Protein AF-A0A8T5FEG5-F1 (afdb_monomer)

Sequence (350 aa):
MSDLKSSDIDWRLNSFFKIVGAIFDESSNSFTFEKPPNMKNLHQILVDTKTFFDEKGCSVTFDQESEDILTRTVKDSLNFEKAKEIGLRIKESTEIDLELPNFFKRKLYDYQKQSVKHLFEVGNAANFSVPGSGKTTLSYAAYSILKNKGVVDKILVVSPRAAFVPWEEEFLECFGHEPEKVRLDGSRVDSHIDSDTQNKELILCTYQLPLNHQYAVSRFLEKNKVLMILDESHNIKNMEGKIANSLLELSASATRRFILSGTPMPNNWEDIWTQFNFLWPIIEILDKKFVFRDFTRIRQDLGHYTDTINPLFTRITKKALGLKPPRFEERFVPMSRIQQRIYDAIELKI

Nearest PDB structures (foldseek):
  6tda-assembly1_S  TM=6.763E-01  e=1.513E-09  Saccharomyces cerevisiae S288C
  6iy3-assembly1_O  TM=6.320E-01  e=4.266E-09  Saccharomyces cerevisiae S288C
  5x0y-assembly1_O  TM=6.694E-01  e=1.762E-08  Saccharomyces cerevisiae S288C
  8sp4-assembly1_A  TM=6.957E-01  e=4.404E-07  Escherichia coli
  2zj5-assembly1_A  TM=7.305E-01  e=2.070E-03  Pyrococcus furiosus

Solvent-accessible surface area (backbone atoms only — not comparable to full-atom values): 19730 Å² total; per-residue (Å²): 133,82,80,72,47,78,89,72,53,49,71,67,53,54,49,52,36,54,71,70,56,38,46,77,39,72,92,75,64,42,77,48,57,73,84,62,99,42,66,59,59,48,45,53,51,53,51,53,52,47,52,54,36,50,76,69,75,42,89,80,82,70,56,73,69,57,45,49,48,55,52,46,47,59,51,47,54,54,50,48,55,52,21,38,56,49,20,43,53,54,71,71,49,92,72,73,88,77,88,75,50,88,64,56,62,54,83,78,56,79,85,46,45,51,51,24,52,42,39,49,73,32,39,42,24,34,39,45,29,34,83,90,70,46,66,68,59,38,51,50,54,20,45,46,47,36,37,76,68,68,61,25,73,29,36,39,40,34,24,60,77,83,49,53,60,58,54,51,54,50,39,24,60,35,46,75,46,78,63,46,59,37,73,69,49,80,93,45,37,80,84,38,47,68,73,66,42,67,85,34,38,40,37,38,38,42,63,64,45,51,52,77,38,43,69,44,52,34,54,53,26,65,76,42,41,23,34,36,32,32,42,56,42,58,82,31,25,49,80,84,34,66,48,28,53,36,49,30,49,44,36,60,41,36,66,29,26,39,37,32,21,60,50,63,59,84,82,48,76,60,25,44,54,43,54,57,37,34,46,41,45,77,52,72,85,64,56,57,72,67,59,41,43,53,50,28,66,73,68,73,47,62,72,78,52,44,74,64,49,56,25,38,47,43,65,55,50,72,76,77,68,70,64,76,83,84,85,86,79,90,76,92,76,81,74,51,76,67,55,46,54,52,47,55,59,53,62,74,73,110

pLDDT: mean 88.21, std 11.49, range [46.5, 98.81]

Secondary structure (DSSP, 8-state):
-PPPPGGGS-HHHHHHHHHTTEEEETTTTEEEE---S-HHHHHHHHHHHHHHHHHTTPPP---HHHHHHHHHHHHHHHHHHHHHHHHHHHHH-SS---PPPTT--SPPPHHHHHHHHHHHHHSEEEE-PPTTS-HHHHHHHHHHHHHHTTS-SEEEEE--GGGHHHHHHHHHHHHSS---EEE--TTTHHHHHHHHHTT-SEEEE-THHHHHSHHHHHHHHHHS-EEEEEETGGGG--TT-HHHHHHHHHHTT-SEEEEE-S-S-SS-TTHHHHHHHHHSSSS-TT--HHHHHHHHHHHSS-TTHHHHHGGGEE---GGGGTPPPP-------PPPHHHHHHHHHHHTT-

Mean predicted aligned error: 8.57 Å

Foldseek 3Di:
DDQQAPVNQPPVNVVLCVVQQWDQDRVVSDIDHDDPLFLLVLLVSLVVVCVVCVVVVHDDDDDPVSVVSVVVLVVLVVLLVQLLVQLVCLVPDPDQDDDFDPQFDADDDPLLRSQLSSCQRSQLFEEQAAPPNPVLLSVVRSVRVCVVVVLFQAEEEAEPPVCPVVNQVVVCNGRVDGFQEDEDDLVCQQPCVCPRCVRGRYYYYYLVNLLSRVVSLLVVLQVGAYEYEYAQLLVLQDPPDSSLVSLLRSLVSHSGYYYYHNCQDPDFPSSVLSSVCSSVVNDRLQHDSVVNVVVCVVVVDSVPSCSSRSSRYDYDYPVNVVDDDDDDDDDDDDDDPVRVVVVVVVVVVD

Radius of gyration: 24.44 Å; Cα contacts (8 Å, |Δi|>4): 494; chains: 1; bounding box: 58×56×79 Å

Structure (mmCIF, N/CA/C/O backbone):
data_AF-A0A8T5FEG5-F1
#
_entry.id   AF-A0A8T5FEG5-F1
#
loop_
_atom_site.group_PDB
_atom_site.id
_atom_site.type_symbol
_atom_site.label_atom_id
_atom_site.label_alt_id
_atom_site.label_comp_id
_atom_site.label_asym_id
_atom_site.label_entity_id
_atom_site.label_seq_id
_atom_site.pdbx_PDB_ins_code
_atom_site.Cartn_x
_atom_site.Cartn_y
_atom_site.Cartn_z
_atom_site.occupancy
_atom_site.B_iso_or_equiv
_atom_site.auth_seq_id
_atom_site.auth_comp_id
_atom_site.auth_asym_id
_atom_site.auth_atom_id
_atom_site.pdbx_PDB_model_num
ATOM 1 N N . MET A 1 1 ? -16.201 8.725 45.233 1.00 50.44 1 MET A N 1
ATOM 2 C CA . MET A 1 1 ? -15.380 9.525 44.305 1.00 50.44 1 MET A CA 1
ATOM 3 C C . MET A 1 1 ? -16.116 10.835 44.123 1.00 50.44 1 MET A C 1
ATOM 5 O O . MET A 1 1 ? -17.317 10.779 43.905 1.00 50.44 1 MET A O 1
ATOM 9 N N . SER A 1 2 ? -15.475 11.972 44.378 1.00 55.41 2 SER A N 1
ATOM 10 C CA . SER A 1 2 ? -16.070 13.282 44.097 1.00 55.41 2 SER A CA 1
ATOM 11 C C . SER A 1 2 ? -15.989 13.547 42.597 1.00 55.41 2 SER A C 1
ATOM 13 O O . SER A 1 2 ? -14.934 13.299 42.015 1.00 55.41 2 SER A O 1
ATOM 15 N N . ASP A 1 3 ? -17.076 14.028 41.996 1.00 58.38 3 ASP A N 1
ATOM 16 C CA . ASP A 1 3 ? -17.087 14.440 40.591 1.00 58.38 3 ASP A CA 1
ATOM 17 C C . ASP A 1 3 ? -16.060 15.554 40.347 1.00 58.38 3 ASP A C 1
ATOM 19 O O . ASP A 1 3 ? -15.836 16.404 41.215 1.00 58.38 3 ASP A O 1
ATOM 23 N N . LEU A 1 4 ? -15.416 15.515 39.178 1.00 59.62 4 LEU A N 1
ATOM 24 C CA . LEU A 1 4 ? -14.377 16.462 38.779 1.00 59.62 4 LEU A CA 1
ATOM 25 C C . LEU A 1 4 ? -15.038 17.824 38.526 1.00 59.62 4 LEU A C 1
ATOM 27 O O . LEU A 1 4 ? -15.884 17.945 37.641 1.00 59.62 4 LEU A O 1
ATOM 31 N N . LYS A 1 5 ? -14.684 18.858 39.293 1.00 58.94 5 LYS A N 1
ATOM 32 C CA . LYS A 1 5 ? -15.172 20.221 39.030 1.00 58.94 5 LYS A CA 1
ATOM 33 C C . LYS A 1 5 ? -14.236 20.938 38.073 1.00 58.94 5 LYS A C 1
ATOM 35 O O . LYS A 1 5 ? -13.042 20.643 38.030 1.00 58.94 5 LYS A O 1
ATOM 40 N N . SER A 1 6 ? -14.732 21.957 37.371 1.00 58.56 6 SER A N 1
ATOM 41 C CA . SER A 1 6 ? -13.875 22.791 36.513 1.00 58.56 6 SER A CA 1
ATOM 42 C C . SER A 1 6 ? -12.701 23.430 37.273 1.00 58.56 6 SER A C 1
ATOM 44 O O . SER A 1 6 ? -11.637 23.647 36.697 1.00 58.56 6 SER A O 1
ATOM 46 N N . SER A 1 7 ? -12.856 23.663 38.583 1.00 58.81 7 SER A N 1
ATOM 47 C CA . SER A 1 7 ? -11.802 24.136 39.490 1.00 58.81 7 SER A CA 1
ATOM 48 C C . SER A 1 7 ? -10.706 23.107 39.786 1.00 58.81 7 SER A C 1
ATOM 50 O O . SER A 1 7 ? -9.611 23.495 40.186 1.00 58.81 7 SER A O 1
ATOM 52 N N . ASP A 1 8 ? -10.999 21.817 39.609 1.00 60.56 8 ASP A N 1
ATOM 53 C CA . ASP A 1 8 ? -10.074 20.704 39.854 1.00 60.56 8 ASP A CA 1
ATOM 54 C C . ASP A 1 8 ? -9.244 20.368 38.596 1.00 60.56 8 ASP A C 1
ATOM 56 O O . ASP A 1 8 ? -8.253 19.635 38.662 1.00 60.56 8 ASP A O 1
ATOM 60 N N . ILE A 1 9 ? -9.621 20.939 37.444 1.00 61.72 9 ILE A N 1
ATOM 61 C CA . ILE A 1 9 ? -8.916 20.819 36.167 1.00 61.72 9 ILE A CA 1
ATOM 62 C C . ILE A 1 9 ? -7.699 21.754 36.178 1.00 61.72 9 ILE A C 1
ATOM 64 O O . ILE A 1 9 ? -7.810 22.966 35.983 1.00 61.72 9 ILE A O 1
ATOM 68 N N . ASP A 1 10 ? -6.511 21.171 36.376 1.00 65.12 10 ASP A N 1
ATOM 69 C CA . ASP A 1 10 ? -5.214 21.856 36.268 1.00 65.12 10 ASP A CA 1
ATOM 70 C C . ASP A 1 10 ? -5.135 22.664 34.952 1.00 65.12 10 ASP A C 1
ATOM 72 O O . ASP A 1 10 ? -5.587 22.217 33.892 1.00 65.12 10 ASP A O 1
ATOM 76 N N . TRP A 1 11 ? -4.519 23.849 34.991 1.00 62.72 11 TRP A N 1
ATOM 77 C CA . TRP A 1 11 ? -4.289 24.692 33.814 1.00 62.72 11 TRP A CA 1
ATOM 78 C C . TRP A 1 11 ? -3.593 23.933 32.675 1.00 62.72 11 TRP A C 1
ATOM 80 O O . TRP A 1 11 ? -3.841 24.229 31.507 1.00 62.72 11 TRP A O 1
ATOM 90 N N . ARG A 1 12 ? -2.758 22.931 32.991 1.00 57.50 12 ARG A N 1
ATOM 91 C CA . ARG A 1 12 ? -2.131 22.048 31.992 1.00 57.50 12 ARG A CA 1
ATOM 92 C C . ARG A 1 12 ? -3.151 21.198 31.248 1.00 57.50 12 ARG A C 1
ATOM 94 O O . ARG A 1 12 ? -3.023 21.031 30.039 1.00 57.50 12 ARG A O 1
ATOM 101 N N . LEU A 1 13 ? -4.159 20.702 31.959 1.00 61.91 13 LEU A N 1
ATOM 102 C CA . LEU A 1 13 ? -5.217 19.871 31.404 1.00 61.91 13 LEU A CA 1
ATOM 103 C C . LEU A 1 13 ? -6.168 20.703 30.544 1.00 61.91 13 LEU A C 1
ATOM 105 O O . LEU A 1 13 ? -6.470 20.334 29.415 1.00 61.91 13 LEU A O 1
ATOM 109 N N . ASN A 1 14 ? -6.534 21.889 31.037 1.00 64.75 14 ASN A N 1
ATOM 110 C CA . ASN A 1 14 ? -7.259 22.880 30.248 1.00 64.75 14 ASN A CA 1
ATOM 111 C C . ASN A 1 14 ? -6.475 23.279 28.990 1.00 64.75 14 ASN A C 1
ATOM 113 O O . ASN A 1 14 ? -7.060 23.404 27.922 1.00 64.75 14 ASN A O 1
ATOM 117 N N . SER A 1 15 ? -5.152 23.440 29.084 1.00 65.06 15 SER A N 1
ATOM 118 C CA . SER A 1 15 ? -4.304 23.736 27.926 1.00 65.06 15 SER A CA 1
ATOM 119 C C . SER A 1 15 ? -4.262 22.569 26.933 1.00 65.06 15 SER A C 1
ATOM 121 O O . SER A 1 15 ? -4.460 22.789 25.744 1.00 65.06 15 SER A O 1
ATOM 123 N N . PHE A 1 16 ? -4.081 21.329 27.404 1.00 64.62 16 PHE A N 1
ATOM 124 C CA . PHE A 1 16 ? -4.097 20.126 26.566 1.00 64.62 16 PHE A CA 1
ATOM 125 C C . PHE A 1 16 ? -5.435 19.958 25.837 1.00 64.62 16 PHE A C 1
ATOM 127 O O . PHE A 1 16 ? -5.453 19.908 24.609 1.00 64.62 16 PHE A O 1
ATOM 134 N N . PHE A 1 17 ? -6.555 19.962 26.568 1.00 69.94 17 PHE A N 1
ATOM 135 C CA . PHE A 1 17 ? -7.887 19.808 25.980 1.00 69.94 17 PHE A CA 1
ATOM 136 C C . PHE A 1 17 ? -8.250 20.956 25.042 1.00 69.94 17 PHE A C 1
ATOM 138 O O . PHE A 1 17 ? -8.804 20.722 23.972 1.00 69.94 17 PHE A O 1
ATOM 145 N N . LYS A 1 18 ? -7.827 22.181 25.359 1.00 67.06 18 LYS A N 1
ATOM 146 C CA . LYS A 1 18 ? -7.975 23.327 24.459 1.00 67.06 18 LYS A CA 1
ATOM 147 C C . LYS A 1 18 ? -7.125 23.201 23.191 1.00 67.06 18 LYS A C 1
ATOM 149 O O . LYS A 1 18 ? -7.585 23.608 22.130 1.00 67.06 18 LYS A O 1
ATOM 154 N N . ILE A 1 19 ? -5.917 22.635 23.274 1.00 65.00 19 ILE A N 1
ATOM 155 C CA . ILE A 1 19 ? -5.059 22.362 22.106 1.00 65.00 19 ILE A CA 1
ATOM 156 C C . ILE A 1 19 ? -5.705 21.320 21.189 1.00 65.00 19 ILE A C 1
ATOM 158 O O . ILE A 1 19 ? -5.642 21.469 19.970 1.00 65.00 19 ILE A O 1
ATOM 162 N N . VAL A 1 20 ? -6.338 20.290 21.757 1.00 62.31 20 VAL A N 1
ATOM 163 C CA . VAL A 1 20 ? -7.002 19.234 20.975 1.00 62.31 20 VAL A CA 1
ATOM 164 C C . VAL A 1 20 ? -8.451 19.566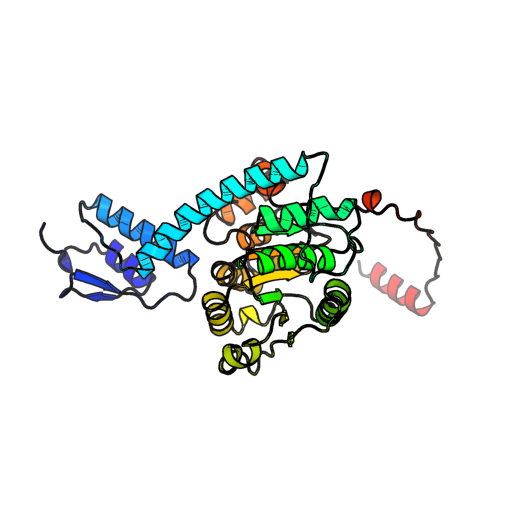 20.599 1.00 62.31 20 VAL A C 1
ATOM 166 O O . VAL A 1 20 ? -9.104 18.757 19.948 1.00 62.31 20 VAL A O 1
ATOM 169 N N . GLY A 1 21 ? -8.952 20.752 20.965 1.00 67.25 21 GLY A N 1
ATOM 170 C CA . GLY A 1 21 ? -10.301 21.211 20.621 1.00 67.25 21 GLY A CA 1
ATOM 171 C C . GLY A 1 21 ? -11.430 20.531 21.403 1.00 67.25 21 GLY A C 1
ATOM 172 O O . GLY A 1 21 ? -12.568 20.527 20.941 1.00 67.25 21 GLY A O 1
ATOM 173 N N . ALA A 1 22 ? -11.136 19.951 22.567 1.00 74.62 22 ALA A N 1
ATOM 174 C CA . ALA A 1 22 ? -12.134 19.334 23.430 1.00 74.62 22 ALA A CA 1
ATOM 175 C C . ALA A 1 22 ? -12.883 20.374 24.282 1.00 74.62 22 ALA A C 1
ATOM 177 O O . ALA A 1 22 ? -12.301 21.327 24.806 1.00 74.62 22 ALA A O 1
ATOM 178 N N . ILE A 1 23 ? -14.184 20.156 24.439 1.00 74.88 23 ILE A N 1
ATOM 179 C CA . ILE A 1 23 ? -15.133 20.927 25.234 1.00 74.88 23 ILE A CA 1
ATOM 180 C C . ILE A 1 23 ? -15.463 20.107 26.481 1.00 74.88 23 ILE A C 1
ATOM 182 O O . ILE A 1 23 ? -15.926 18.970 26.377 1.00 74.88 23 ILE A O 1
ATOM 186 N N . PHE A 1 24 ? -15.222 20.684 27.657 1.00 76.50 24 PHE A N 1
ATOM 187 C CA . PHE A 1 24 ? -15.635 20.095 28.928 1.00 76.50 24 PHE A CA 1
ATOM 188 C C . PHE A 1 24 ? -17.074 20.495 29.255 1.00 76.50 24 PHE A C 1
ATOM 190 O O . PHE A 1 24 ? -17.390 21.685 29.292 1.00 76.50 24 PHE A O 1
ATOM 197 N N . ASP A 1 25 ? -17.921 19.506 29.517 1.00 77.00 25 ASP A N 1
ATOM 198 C CA . ASP A 1 25 ? -19.258 19.681 30.068 1.00 77.00 25 ASP A CA 1
ATOM 199 C C . ASP A 1 25 ? -19.235 19.303 31.554 1.00 77.00 25 ASP A C 1
ATOM 201 O O . ASP A 1 25 ? -19.095 18.135 31.923 1.00 77.00 25 ASP A O 1
ATOM 205 N N . GLU A 1 26 ? -19.356 20.316 32.412 1.00 73.88 26 GLU A N 1
ATOM 206 C CA . GLU A 1 26 ? -19.348 20.168 33.870 1.00 73.88 26 GLU A CA 1
ATOM 207 C C . GLU A 1 26 ? -20.616 19.471 34.392 1.00 73.88 26 GLU A C 1
ATOM 209 O O . GLU A 1 26 ? -20.583 18.858 35.456 1.00 73.88 26 GLU A O 1
ATOM 214 N N . SER A 1 27 ? -21.728 19.518 33.645 1.00 76.06 27 SER A N 1
ATOM 215 C CA . SER A 1 27 ? -22.998 18.909 34.060 1.00 76.06 27 SER A CA 1
ATOM 216 C C . SER A 1 27 ? -22.991 17.384 33.938 1.00 76.06 27 SER A C 1
ATOM 218 O O . SER A 1 27 ? -23.599 16.692 34.756 1.00 76.06 27 SER A O 1
ATOM 220 N N . SER A 1 28 ? -22.269 16.863 32.948 1.00 75.44 28 SER A N 1
ATOM 221 C CA . SER A 1 28 ? -22.073 15.432 32.702 1.00 75.44 28 SER A CA 1
ATOM 222 C C . SER A 1 28 ? -20.676 14.940 33.086 1.00 75.44 28 SER A C 1
ATOM 224 O O . SER A 1 28 ? -20.394 13.753 32.927 1.00 75.44 28 SER A O 1
ATOM 226 N N . ASN A 1 29 ? -19.805 15.832 33.576 1.00 74.12 29 ASN A N 1
ATOM 227 C CA . ASN A 1 29 ? -18.393 15.571 33.856 1.00 74.12 29 ASN A CA 1
ATOM 228 C C . ASN A 1 29 ? -17.690 14.857 32.681 1.00 74.12 29 ASN A C 1
ATOM 230 O O . ASN A 1 29 ? -16.999 13.851 32.851 1.00 74.12 29 ASN A O 1
ATOM 234 N N . SER A 1 30 ? -17.917 15.354 31.461 1.00 75.44 30 SER A N 1
ATOM 235 C CA . SER A 1 30 ? -17.461 14.707 30.226 1.00 75.44 30 SER A CA 1
ATOM 236 C C . SER A 1 30 ? -16.711 15.672 29.318 1.00 75.44 30 SER A C 1
ATOM 238 O O . SER A 1 30 ? -17.111 16.823 29.166 1.00 75.44 30 SER A O 1
ATOM 240 N N . PHE A 1 31 ? -15.673 15.183 28.644 1.00 76.56 31 PHE A N 1
ATOM 241 C CA . PHE A 1 31 ? -15.023 15.900 27.549 1.00 76.56 31 PHE A CA 1
ATOM 242 C C . PHE A 1 31 ? -15.557 15.389 26.214 1.00 76.56 31 PHE A C 1
ATOM 244 O O . PHE A 1 31 ? -15.583 14.184 25.979 1.00 76.56 31 PHE A O 1
ATOM 251 N N . THR A 1 32 ? -15.947 16.302 25.331 1.00 73.62 32 THR A N 1
ATOM 252 C CA . THR A 1 32 ? -16.354 15.995 23.954 1.00 73.62 32 THR A CA 1
ATOM 253 C C . THR A 1 32 ? -15.456 16.750 22.989 1.00 73.62 32 THR A C 1
ATOM 255 O O . THR A 1 32 ? -15.097 17.893 23.238 1.00 73.62 32 THR A O 1
ATOM 258 N N . PHE A 1 33 ? -15.057 16.137 21.887 1.00 73.88 33 PHE A N 1
ATOM 259 C CA . PHE A 1 33 ? -14.278 16.797 20.840 1.00 73.88 33 PHE A CA 1
ATOM 260 C C . PHE A 1 33 ? -14.914 16.475 19.493 1.00 73.88 33 PHE A C 1
ATOM 262 O O . PHE A 1 33 ? -15.402 15.364 19.280 1.00 73.88 33 PHE A O 1
ATOM 269 N N . GLU A 1 34 ? -14.913 17.434 18.566 1.00 63.41 34 GLU A N 1
ATOM 270 C CA . GLU A 1 34 ? -15.210 17.105 17.172 1.00 63.41 34 GLU A CA 1
ATOM 271 C C . GLU A 1 34 ? -14.134 16.146 16.664 1.00 63.41 34 GLU A C 1
ATOM 273 O O . GLU A 1 34 ? -12.944 16.375 16.897 1.00 63.41 34 GLU A O 1
ATOM 278 N N . LYS A 1 35 ? -14.547 15.066 15.982 1.00 57.41 35 LYS A N 1
ATOM 279 C CA . LYS A 1 35 ? -13.634 14.060 15.424 1.00 57.41 35 LYS A CA 1
ATOM 280 C C . LYS A 1 35 ? -12.518 14.781 14.657 1.00 57.41 35 LYS A C 1
ATOM 282 O O . LYS A 1 35 ? -12.803 15.384 13.616 1.00 57.41 35 LYS A O 1
ATOM 287 N N . PRO A 1 36 ? -11.258 14.749 15.135 1.00 55.16 36 PRO A N 1
ATOM 288 C CA . PRO A 1 36 ? -10.181 15.399 14.416 1.00 55.16 36 PRO A CA 1
ATOM 289 C C . PRO A 1 36 ? -10.050 14.726 13.044 1.00 55.16 36 PRO A C 1
ATOM 291 O O . PRO A 1 36 ? -10.260 13.516 12.929 1.00 55.16 36 PRO A O 1
ATOM 294 N N . PRO A 1 37 ? -9.656 15.459 11.989 1.00 46.50 37 PRO A N 1
ATOM 295 C CA . PRO A 1 37 ? -9.504 14.886 10.649 1.00 46.50 37 PRO A CA 1
ATOM 296 C C . PRO A 1 37 ? -8.466 13.745 10.583 1.00 46.50 37 PRO A C 1
ATOM 298 O O . PRO A 1 37 ? -8.403 13.031 9.584 1.00 46.50 37 PRO A O 1
ATOM 301 N N . ASN A 1 38 ? -7.675 13.553 11.647 1.00 56.53 38 ASN A N 1
ATOM 302 C CA . ASN A 1 38 ? -6.595 12.583 11.754 1.00 56.53 38 ASN A CA 1
ATOM 303 C C . ASN A 1 38 ? -6.817 11.597 12.925 1.00 56.53 38 ASN A C 1
ATOM 305 O O . ASN A 1 38 ? -6.725 11.961 14.100 1.00 56.53 38 ASN A O 1
ATOM 309 N N . MET A 1 39 ? -7.022 10.319 12.585 1.00 54.53 39 MET A N 1
ATOM 310 C CA . MET A 1 39 ? -7.236 9.203 13.523 1.00 54.53 39 MET A CA 1
ATOM 311 C C . MET A 1 39 ? -6.000 8.827 14.363 1.00 54.53 39 MET A C 1
ATOM 313 O O . MET A 1 39 ? -6.150 8.310 15.468 1.00 54.53 39 MET A O 1
ATOM 317 N N . LYS A 1 40 ? -4.774 9.078 13.877 1.00 53.06 40 LYS A N 1
ATOM 318 C CA . LYS A 1 40 ? -3.534 8.769 14.617 1.00 53.06 40 LYS A CA 1
ATOM 319 C C . LYS A 1 40 ? -3.373 9.685 15.832 1.00 53.06 40 LYS A C 1
ATOM 321 O O . LYS A 1 40 ? -2.977 9.229 16.901 1.00 53.06 40 LYS A O 1
ATOM 326 N N . ASN A 1 41 ? -3.739 10.956 15.678 1.00 62.53 41 ASN A N 1
ATOM 327 C CA . ASN A 1 41 ? -3.761 11.898 16.794 1.00 62.53 41 ASN A CA 1
ATOM 328 C C . ASN A 1 41 ? -4.815 11.493 17.825 1.00 62.53 41 ASN A C 1
ATOM 330 O O . ASN A 1 41 ? -4.551 11.573 19.018 1.00 62.53 41 ASN A O 1
ATOM 334 N N . LEU A 1 42 ? -5.968 10.992 17.374 1.00 69.00 42 LEU A N 1
ATOM 335 C CA . LEU A 1 42 ? -7.063 10.622 18.261 1.00 69.00 42 LEU A CA 1
ATOM 336 C C . LEU A 1 42 ? -6.683 9.496 19.232 1.00 69.00 42 LEU A C 1
ATOM 338 O O . LEU A 1 42 ? -6.877 9.651 20.430 1.00 69.00 42 LEU A O 1
ATOM 342 N N . HIS A 1 43 ? -6.060 8.410 18.763 1.00 73.12 43 HIS A N 1
ATOM 343 C CA . HIS A 1 43 ? -5.607 7.342 19.663 1.00 73.12 43 HIS A CA 1
ATOM 344 C C . HIS A 1 43 ? -4.623 7.843 20.731 1.00 73.12 43 HIS A C 1
ATOM 346 O O . HIS A 1 43 ? -4.789 7.537 21.910 1.00 73.12 43 HIS A O 1
ATOM 352 N N . GLN A 1 44 ? -3.603 8.613 20.332 1.00 70.44 44 GLN A N 1
ATOM 353 C CA . GLN A 1 44 ? -2.618 9.127 21.285 1.00 70.44 44 GLN A CA 1
ATOM 354 C C . GLN A 1 44 ? -3.275 10.056 22.310 1.00 70.44 44 GLN A C 1
ATOM 356 O O . GLN A 1 44 ? -2.997 9.937 23.496 1.00 70.44 44 GLN A O 1
ATOM 361 N N . ILE A 1 45 ? -4.205 10.910 21.868 1.00 74.75 45 ILE A N 1
ATOM 362 C CA . ILE A 1 45 ? -4.994 11.768 22.757 1.00 74.75 45 ILE A CA 1
ATOM 363 C C . ILE A 1 45 ? -5.779 10.926 23.765 1.00 74.75 45 ILE A C 1
ATOM 365 O O . ILE A 1 45 ? -5.768 11.252 24.950 1.00 74.75 45 ILE A O 1
ATOM 369 N N . LEU A 1 46 ? -6.423 9.838 23.330 1.00 79.00 46 LEU A N 1
ATOM 370 C CA . LEU A 1 46 ? -7.179 8.944 24.215 1.00 79.00 46 LEU A CA 1
ATOM 371 C C . LEU A 1 46 ? -6.267 8.264 25.253 1.00 79.00 46 LEU A C 1
ATOM 373 O O . LEU A 1 46 ? -6.605 8.233 26.436 1.00 79.00 46 LEU A O 1
ATOM 377 N N . VAL A 1 47 ? -5.090 7.777 24.842 1.00 78.44 47 VAL A N 1
ATOM 378 C CA . VAL A 1 47 ? -4.105 7.157 25.750 1.00 78.44 47 VAL A CA 1
ATOM 379 C C . VAL A 1 47 ? -3.529 8.167 26.742 1.00 78.44 47 VAL A C 1
ATOM 381 O O . VAL A 1 47 ? -3.482 7.877 27.939 1.00 78.44 47 VAL A O 1
ATOM 384 N N . ASP A 1 48 ? -3.122 9.347 26.274 1.00 76.19 48 ASP A N 1
ATOM 385 C CA . ASP A 1 48 ? -2.568 10.408 27.123 1.00 76.19 48 ASP A CA 1
ATOM 386 C C . ASP A 1 48 ? -3.620 10.894 28.127 1.00 76.19 48 ASP A C 1
ATOM 388 O O . ASP A 1 48 ? -3.323 11.068 29.308 1.00 76.19 48 ASP A O 1
ATOM 392 N N . THR A 1 49 ? -4.872 11.026 27.675 1.00 77.25 49 THR A N 1
ATOM 393 C CA . THR A 1 49 ? -6.017 11.373 28.525 1.00 77.25 49 THR A CA 1
ATOM 394 C C . THR A 1 49 ? -6.222 10.331 29.619 1.00 77.25 49 THR A C 1
ATOM 396 O O . THR A 1 49 ? -6.284 10.689 30.795 1.00 77.25 49 THR A O 1
ATOM 399 N N . LYS A 1 50 ? -6.284 9.042 29.256 1.00 81.75 50 LYS A N 1
ATOM 400 C CA . LYS A 1 50 ? -6.439 7.947 30.223 1.00 81.75 50 LYS A CA 1
ATOM 401 C C . LYS A 1 50 ? -5.308 7.952 31.251 1.00 81.75 50 LYS A C 1
ATOM 403 O O . LYS A 1 50 ? -5.572 7.991 32.446 1.00 81.75 50 LYS A O 1
ATOM 408 N N . THR A 1 51 ? -4.065 7.993 30.770 1.00 79.19 51 THR A N 1
ATOM 409 C CA . THR A 1 51 ? -2.857 7.977 31.609 1.00 79.19 51 THR A CA 1
ATOM 410 C C . THR A 1 51 ? -2.854 9.140 32.596 1.00 79.19 51 THR A C 1
ATOM 412 O O . THR A 1 51 ? -2.617 8.937 33.783 1.00 79.19 51 THR A O 1
ATOM 415 N N . PHE A 1 52 ? -3.177 10.351 32.134 1.00 76.25 52 PHE A N 1
ATOM 416 C CA . PHE A 1 52 ? -3.235 11.526 32.997 1.00 76.25 52 PHE A CA 1
ATOM 417 C C . PHE A 1 52 ? -4.249 11.366 34.138 1.00 76.25 52 PHE A C 1
ATOM 419 O O . PHE A 1 52 ? -3.947 11.670 35.291 1.00 76.25 52 PHE A O 1
ATOM 426 N N . PHE A 1 53 ? -5.470 10.923 33.834 1.00 77.88 53 PHE A N 1
ATOM 427 C CA . PHE A 1 53 ? -6.508 10.782 34.855 1.00 77.88 53 PHE A CA 1
ATOM 428 C C . PHE A 1 53 ? -6.232 9.607 35.800 1.00 77.88 53 PHE A C 1
ATOM 430 O O . PHE A 1 53 ? -6.462 9.750 37.004 1.00 77.88 53 PHE A O 1
ATOM 437 N N . ASP A 1 54 ? -5.656 8.512 35.295 1.00 80.50 54 ASP A N 1
ATOM 438 C CA . ASP A 1 54 ? -5.177 7.395 36.114 1.00 80.50 54 ASP A CA 1
ATOM 439 C C . ASP A 1 54 ? -4.113 7.880 37.124 1.00 80.50 54 ASP A C 1
ATOM 441 O O . ASP A 1 54 ? -4.209 7.582 38.317 1.00 80.50 54 ASP A O 1
ATOM 445 N N . GLU A 1 55 ? -3.152 8.717 36.699 1.00 79.19 55 GLU A N 1
ATOM 446 C CA . GLU A 1 55 ? -2.149 9.347 37.584 1.00 79.19 55 GLU A CA 1
ATOM 447 C C . GLU A 1 55 ? -2.769 10.258 38.658 1.00 79.19 55 GLU A C 1
ATOM 449 O O . GLU A 1 55 ? -2.181 10.475 39.722 1.00 79.19 55 GLU A O 1
ATOM 454 N N . LYS A 1 56 ? -3.967 10.795 38.404 1.00 77.50 56 LYS A N 1
ATOM 455 C CA . LYS A 1 56 ? -4.740 11.605 39.358 1.00 77.50 56 LYS A CA 1
ATOM 456 C C . LYS A 1 56 ? -5.713 10.784 40.206 1.00 77.50 56 LYS A C 1
ATOM 458 O O . LYS A 1 56 ? -6.448 11.366 41.001 1.00 77.50 56 LYS A O 1
ATOM 463 N N . GLY A 1 57 ? -5.722 9.456 40.070 1.00 80.12 57 GLY A N 1
ATOM 464 C CA . GLY A 1 57 ? -6.626 8.567 40.803 1.00 80.12 57 GLY A CA 1
ATOM 465 C C . GLY A 1 57 ? -8.091 8.682 40.368 1.00 80.12 57 GLY A C 1
ATOM 466 O O . GLY A 1 57 ? -8.989 8.349 41.142 1.00 80.12 57 GLY A O 1
ATOM 467 N N . CYS A 1 58 ? -8.336 9.182 39.156 1.00 78.00 58 CYS A N 1
ATOM 468 C CA . CYS A 1 58 ? -9.661 9.319 38.564 1.00 78.00 58 CYS A CA 1
ATOM 469 C C . CYS A 1 58 ? -9.926 8.150 37.608 1.00 78.00 58 CYS A C 1
ATOM 471 O O . CYS A 1 58 ? -9.055 7.777 36.831 1.00 78.00 58 CYS A O 1
ATOM 473 N N . SER A 1 59 ? -11.137 7.592 37.624 1.00 77.12 59 SER A N 1
ATOM 474 C CA . SER A 1 59 ? -11.550 6.592 36.633 1.00 77.12 59 SER A CA 1
ATOM 475 C C . SER A 1 59 ? -12.070 7.271 35.366 1.00 77.12 59 SER A C 1
ATOM 477 O O . SER A 1 59 ? -13.018 8.053 35.451 1.00 77.12 59 SER A O 1
ATOM 479 N N . VAL A 1 60 ? -11.505 6.940 34.203 1.00 80.75 60 VAL A N 1
ATOM 480 C CA . VAL A 1 60 ? -11.986 7.414 32.891 1.00 80.75 60 VAL A CA 1
ATOM 481 C C . VAL A 1 60 ? -12.799 6.331 32.197 1.00 80.75 60 VAL A C 1
ATOM 483 O O . VAL A 1 60 ? -12.379 5.175 32.140 1.00 80.75 60 VAL A O 1
ATOM 486 N N . THR A 1 61 ? -13.931 6.720 31.619 1.00 83.12 61 THR A N 1
ATOM 487 C CA . THR A 1 61 ? -14.714 5.892 30.697 1.00 83.12 61 THR A CA 1
ATOM 488 C C . THR A 1 61 ? -14.764 6.563 29.336 1.00 83.12 61 THR A C 1
ATOM 490 O O . THR A 1 61 ? -15.004 7.767 29.257 1.00 83.12 61 THR A O 1
ATOM 493 N N . PHE A 1 62 ? -14.570 5.786 28.278 1.00 84.00 62 PHE A N 1
ATOM 494 C CA . PHE A 1 62 ? -14.690 6.257 26.906 1.00 84.00 62 PHE A CA 1
ATOM 495 C C . PHE A 1 62 ? -16.030 5.821 26.303 1.00 84.00 62 PHE A C 1
ATOM 497 O O . PHE A 1 62 ? -16.610 4.814 26.715 1.00 84.00 62 PHE A O 1
ATOM 504 N N . ASP A 1 63 ? -16.541 6.590 25.341 1.00 83.81 63 ASP A N 1
ATOM 505 C CA . ASP A 1 63 ? -17.650 6.125 24.506 1.00 83.81 63 ASP A CA 1
ATOM 506 C C . ASP A 1 63 ? -17.223 4.921 23.645 1.00 83.81 63 ASP A C 1
ATOM 508 O O . ASP A 1 63 ? -16.040 4.584 23.541 1.00 83.81 63 ASP A O 1
ATOM 512 N N . GLN A 1 64 ? -18.196 4.260 23.015 1.00 83.00 64 GLN A N 1
ATOM 513 C CA . GLN A 1 64 ? -17.930 3.057 22.227 1.00 83.00 64 GLN A CA 1
ATOM 514 C C . GLN A 1 64 ? -16.963 3.312 21.058 1.00 83.00 64 GLN A C 1
ATOM 516 O O . GLN A 1 64 ? -16.137 2.455 20.767 1.00 83.00 64 GLN A O 1
ATOM 521 N N . GLU A 1 65 ? -17.033 4.475 20.402 1.00 77.75 65 GLU A N 1
ATOM 522 C CA . GLU A 1 65 ? -16.157 4.798 19.265 1.00 77.75 65 GLU A CA 1
ATOM 523 C C . GLU A 1 65 ? -14.701 4.955 19.725 1.00 77.75 65 GLU A C 1
ATOM 525 O O . GLU A 1 65 ? -13.772 4.422 19.114 1.00 77.75 65 GLU A O 1
ATOM 530 N N . SER A 1 66 ? -14.501 5.638 20.847 1.00 79.44 66 SER A N 1
ATOM 531 C CA . SER A 1 66 ? -13.205 5.841 21.482 1.00 79.44 66 SER A CA 1
ATOM 532 C C . SER A 1 66 ? -12.614 4.526 22.016 1.00 79.44 66 SER A C 1
ATOM 534 O O . SER A 1 66 ? -11.426 4.259 21.809 1.00 79.44 66 SER A O 1
ATOM 536 N N . GLU A 1 67 ? -13.428 3.658 22.628 1.00 83.62 67 GLU A N 1
ATOM 537 C CA . GLU A 1 67 ? -13.003 2.304 23.027 1.00 83.62 67 GLU A CA 1
ATOM 538 C C . GLU A 1 67 ? -12.633 1.430 21.818 1.00 83.62 67 GLU A C 1
ATOM 540 O O . GLU A 1 67 ? -11.636 0.696 21.851 1.00 83.62 67 GLU A O 1
ATOM 545 N N . ASP A 1 68 ? -13.381 1.532 20.716 1.00 80.00 68 ASP A N 1
ATOM 546 C CA . ASP A 1 68 ? -13.080 0.814 19.476 1.00 80.00 68 ASP A CA 1
ATOM 547 C C . ASP A 1 68 ? -11.721 1.253 18.903 1.00 80.00 68 ASP A C 1
ATOM 549 O O . ASP A 1 68 ? -10.941 0.414 18.439 1.00 80.00 68 ASP A O 1
ATOM 553 N N . ILE A 1 69 ? -11.389 2.548 18.986 1.00 77.31 69 ILE A N 1
ATOM 554 C CA . ILE A 1 69 ? -10.085 3.092 18.574 1.00 77.31 69 ILE A CA 1
ATOM 555 C C . ILE A 1 69 ? -8.950 2.552 19.454 1.00 77.31 69 ILE A C 1
ATOM 557 O O . ILE A 1 69 ? -7.932 2.098 18.924 1.00 77.31 69 ILE A O 1
ATOM 561 N N . LEU A 1 70 ? -9.114 2.561 20.780 1.00 78.69 70 LEU A N 1
ATOM 562 C CA . LEU A 1 70 ? -8.116 2.027 21.718 1.00 78.69 70 LEU A CA 1
ATOM 563 C C . LEU A 1 70 ? -7.878 0.527 21.492 1.00 78.69 70 LEU A C 1
ATOM 565 O O . LEU A 1 70 ? -6.738 0.065 21.383 1.00 78.69 70 LEU A O 1
ATOM 569 N N . THR A 1 71 ? -8.960 -0.234 21.332 1.00 82.25 71 THR A N 1
ATOM 570 C CA . THR A 1 71 ? -8.908 -1.677 21.068 1.00 82.25 71 THR A CA 1
ATOM 571 C C . THR A 1 71 ? -8.250 -1.979 19.721 1.00 82.25 71 THR A C 1
ATOM 573 O O . THR A 1 71 ? -7.508 -2.960 19.578 1.00 82.25 71 THR A O 1
ATOM 576 N N . ARG A 1 72 ? -8.475 -1.121 18.718 1.00 80.75 72 ARG A N 1
ATOM 577 C CA . ARG A 1 72 ? -7.888 -1.260 17.384 1.00 80.75 72 ARG A CA 1
ATOM 578 C C . ARG A 1 72 ? -6.366 -1.188 17.409 1.00 80.75 72 ARG A C 1
ATOM 580 O O . ARG A 1 72 ? -5.743 -1.998 16.730 1.00 80.75 72 ARG A O 1
ATOM 587 N N . THR A 1 73 ? -5.766 -0.303 18.201 1.00 80.00 73 THR A N 1
ATOM 588 C CA . THR A 1 73 ? -4.299 -0.211 18.288 1.00 80.00 73 THR A CA 1
ATOM 589 C C . THR A 1 73 ? -3.679 -1.478 18.858 1.00 80.00 73 THR A C 1
ATOM 591 O O . THR A 1 73 ? -2.732 -2.006 18.282 1.00 80.00 73 THR A O 1
ATOM 594 N N . VAL A 1 74 ? -4.240 -2.025 19.944 1.00 83.25 74 VAL A N 1
ATOM 595 C CA . VAL A 1 74 ? -3.759 -3.291 20.529 1.00 83.25 74 VAL A CA 1
ATOM 596 C C . VAL A 1 74 ? -3.866 -4.428 19.512 1.00 83.25 74 VAL A C 1
ATOM 598 O O . VAL A 1 74 ? -2.933 -5.217 19.334 1.00 83.25 74 VAL A O 1
ATOM 601 N N . LYS A 1 75 ? -4.993 -4.489 18.794 1.00 87.44 75 LYS A N 1
ATOM 602 C CA . LYS A 1 75 ? -5.214 -5.463 17.724 1.00 87.44 75 LYS A CA 1
ATOM 603 C C . LYS A 1 75 ? -4.215 -5.293 16.579 1.00 87.44 75 LYS A C 1
ATOM 605 O O . LYS A 1 75 ? -3.719 -6.297 16.071 1.00 87.44 75 LYS A O 1
ATOM 610 N N . ASP A 1 76 ? -3.906 -4.064 16.180 1.00 88.81 76 ASP A N 1
ATOM 611 C CA . ASP A 1 76 ? -2.943 -3.778 15.117 1.00 88.81 76 ASP A CA 1
ATOM 612 C C . ASP A 1 76 ? -1.513 -4.133 15.528 1.00 88.81 76 ASP A C 1
ATOM 614 O O . ASP A 1 76 ? -0.817 -4.752 14.728 1.00 88.81 76 ASP A O 1
ATOM 618 N N . SER A 1 77 ? -1.107 -3.881 16.776 1.00 89.44 77 SER A N 1
ATOM 619 C CA . SER A 1 77 ? 0.178 -4.354 17.314 1.00 89.44 77 SER A CA 1
ATOM 620 C C . SER A 1 77 ? 0.294 -5.881 17.264 1.00 89.44 77 SER A C 1
ATOM 622 O O . SER A 1 77 ? 1.293 -6.418 16.786 1.00 89.44 77 SER A O 1
ATOM 624 N N . LEU A 1 78 ? -0.752 -6.607 17.682 1.00 91.81 78 LEU A N 1
ATOM 625 C CA . LEU A 1 78 ? -0.768 -8.072 17.604 1.00 91.81 78 LEU A CA 1
ATOM 626 C C . LEU A 1 78 ? -0.741 -8.569 16.149 1.00 91.81 78 LEU A C 1
ATOM 628 O O . LEU A 1 78 ? -0.069 -9.551 15.832 1.00 91.81 78 LEU A O 1
ATOM 632 N N . ASN A 1 79 ? -1.487 -7.913 15.259 1.00 94.44 79 ASN A N 1
ATOM 633 C CA . ASN A 1 79 ? -1.496 -8.247 13.837 1.00 94.44 79 ASN A CA 1
ATOM 634 C C . ASN A 1 79 ? -0.141 -7.974 13.183 1.00 94.44 79 ASN A C 1
ATOM 636 O O . ASN A 1 79 ? 0.250 -8.724 12.294 1.00 94.44 79 ASN A O 1
ATOM 640 N N . PHE A 1 80 ? 0.563 -6.928 13.609 1.00 96.12 80 PHE A N 1
ATOM 641 C CA . PHE A 1 80 ? 1.881 -6.568 13.107 1.00 96.12 80 PHE A CA 1
ATOM 642 C C . PHE A 1 80 ? 2.937 -7.615 13.466 1.00 96.12 80 PHE A C 1
ATOM 644 O O . PHE A 1 80 ? 3.668 -8.060 12.580 1.00 96.12 80 PHE A O 1
ATOM 651 N N . GLU A 1 81 ? 2.972 -8.090 14.714 1.00 96.00 81 GLU A N 1
ATOM 652 C CA . GLU A 1 81 ? 3.904 -9.161 15.092 1.00 96.00 81 GLU A CA 1
ATOM 653 C C . GLU A 1 81 ? 3.598 -10.468 14.346 1.00 96.00 81 GLU A C 1
ATOM 655 O O . GLU A 1 81 ? 4.497 -11.073 13.759 1.00 96.00 81 GLU A O 1
ATOM 660 N N . LYS A 1 82 ? 2.315 -10.837 14.218 1.00 97.19 82 LYS A N 1
ATOM 661 C CA . LYS A 1 82 ? 1.907 -11.975 13.372 1.00 97.19 82 LYS A CA 1
ATOM 662 C C . LYS A 1 82 ? 2.337 -11.789 11.918 1.00 97.19 82 LYS A C 1
ATOM 664 O O . LYS A 1 82 ? 2.810 -12.729 11.286 1.00 97.19 82 LYS A O 1
ATOM 669 N N . ALA A 1 83 ? 2.180 -10.586 11.372 1.00 97.69 83 ALA A N 1
ATOM 670 C CA . ALA A 1 83 ? 2.577 -10.264 10.008 1.00 97.69 83 ALA A CA 1
ATOM 671 C C . ALA A 1 83 ? 4.094 -10.417 9.805 1.00 97.69 83 ALA A C 1
ATOM 673 O O . ALA A 1 83 ? 4.513 -10.923 8.761 1.00 97.69 83 ALA A O 1
ATOM 674 N N . LYS A 1 84 ? 4.914 -10.062 10.805 1.00 97.81 84 LYS A N 1
ATOM 675 C CA . LYS A 1 84 ? 6.364 -10.298 10.779 1.00 97.81 84 LYS A CA 1
ATOM 676 C C . LYS A 1 84 ? 6.707 -11.787 10.776 1.00 97.81 84 LYS A C 1
ATOM 678 O O . LYS A 1 84 ? 7.460 -12.232 9.912 1.00 97.81 84 LYS A O 1
ATOM 683 N N . GLU A 1 85 ? 6.122 -12.570 11.678 1.00 97.94 85 GLU A N 1
ATOM 684 C CA . GLU A 1 85 ? 6.345 -14.023 11.737 1.00 97.94 85 GLU A CA 1
ATOM 685 C C . GLU A 1 85 ? 5.946 -14.716 10.424 1.00 97.94 85 GLU A C 1
ATOM 687 O O . GLU A 1 85 ? 6.704 -15.504 9.852 1.00 97.94 85 GLU A O 1
ATOM 692 N N . ILE A 1 86 ? 4.767 -14.374 9.895 1.00 97.94 86 ILE A N 1
ATOM 693 C CA . ILE A 1 86 ? 4.262 -14.876 8.614 1.00 97.94 86 ILE A CA 1
ATOM 694 C C . ILE A 1 86 ? 5.207 -14.490 7.471 1.00 97.94 86 ILE A C 1
ATOM 696 O O . ILE A 1 86 ? 5.543 -15.337 6.643 1.00 97.94 86 ILE A O 1
ATOM 700 N N . GLY A 1 87 ? 5.637 -13.227 7.430 1.00 97.81 87 GLY A N 1
ATOM 701 C CA . GLY A 1 87 ? 6.512 -12.698 6.392 1.00 97.81 87 GLY A CA 1
ATOM 702 C C . GLY A 1 87 ? 7.860 -13.413 6.326 1.00 97.81 87 GLY A C 1
ATOM 703 O O . GLY A 1 87 ? 8.291 -13.791 5.235 1.00 97.81 87 GLY A O 1
ATOM 704 N N . LEU A 1 88 ? 8.496 -13.655 7.479 1.00 97.44 88 LEU A N 1
ATOM 705 C CA . LEU A 1 88 ? 9.749 -14.417 7.569 1.00 97.44 88 LEU A CA 1
ATOM 706 C C . LEU A 1 88 ? 9.562 -15.861 7.104 1.00 97.44 88 LEU A C 1
ATOM 708 O O . LEU A 1 88 ? 10.248 -16.302 6.183 1.00 97.44 88 LEU A O 1
ATOM 712 N N . ARG A 1 89 ? 8.552 -16.550 7.646 1.00 97.44 89 ARG A N 1
ATOM 713 C CA . ARG A 1 89 ? 8.231 -17.940 7.294 1.00 97.44 89 ARG A CA 1
ATOM 714 C C . ARG A 1 89 ? 8.009 -18.130 5.791 1.00 97.44 89 ARG A C 1
ATOM 716 O O . ARG A 1 89 ? 8.476 -19.109 5.220 1.00 97.44 89 ARG A O 1
ATOM 723 N N . ILE A 1 90 ? 7.316 -17.201 5.126 1.00 97.12 90 ILE A N 1
ATOM 724 C CA . ILE A 1 90 ? 7.090 -17.270 3.671 1.00 97.12 90 ILE A CA 1
ATOM 725 C C . ILE A 1 90 ? 8.393 -17.061 2.890 1.00 97.12 90 ILE A C 1
ATOM 727 O O . ILE A 1 90 ? 8.594 -17.700 1.856 1.00 97.12 90 ILE A O 1
ATOM 731 N N . LYS A 1 91 ? 9.274 -16.172 3.360 1.00 94.75 91 LYS A N 1
ATOM 732 C CA . LYS A 1 91 ? 10.556 -15.879 2.702 1.00 94.75 91 LYS A CA 1
ATOM 733 C C . LYS A 1 91 ? 11.559 -17.025 2.828 1.00 94.75 91 LYS A C 1
ATOM 735 O O . LYS A 1 91 ? 12.335 -17.233 1.902 1.00 94.75 91 LYS A O 1
ATOM 740 N N . GLU A 1 92 ? 11.516 -17.754 3.938 1.00 94.06 92 GLU A N 1
ATOM 741 C CA . GLU A 1 92 ? 12.364 -18.923 4.211 1.00 94.06 92 GLU A CA 1
ATOM 742 C C . GLU A 1 92 ? 11.822 -20.218 3.591 1.00 94.06 92 GLU A C 1
ATOM 744 O O . GLU A 1 92 ? 12.552 -21.197 3.449 1.00 94.06 92 GLU A O 1
ATOM 749 N N . SER A 1 93 ? 10.548 -20.230 3.197 1.00 92.62 93 SER A N 1
ATOM 750 C CA . SER A 1 93 ? 9.913 -21.399 2.601 1.00 92.62 93 SER A CA 1
ATOM 751 C C . SER A 1 93 ? 10.490 -21.735 1.221 1.00 92.62 93 SER A C 1
ATOM 753 O O . SER A 1 93 ? 10.587 -20.880 0.338 1.00 92.62 93 SER A O 1
ATOM 755 N N . THR A 1 94 ? 10.833 -23.009 1.027 1.00 85.19 94 THR A N 1
ATOM 756 C CA . THR A 1 94 ? 11.330 -23.560 -0.243 1.00 85.19 94 THR A CA 1
ATOM 757 C C . THR A 1 94 ? 10.211 -23.942 -1.208 1.00 85.19 94 THR A C 1
ATOM 759 O O . THR A 1 94 ? 10.435 -23.983 -2.416 1.00 85.19 94 THR A O 1
ATOM 762 N N . GLU A 1 95 ? 9.010 -24.206 -0.694 1.00 88.50 95 GLU A N 1
ATOM 763 C CA . GLU A 1 95 ? 7.845 -24.620 -1.474 1.00 88.50 95 GLU A CA 1
ATOM 764 C C . GLU A 1 95 ? 6.664 -23.699 -1.190 1.00 88.50 95 GLU A C 1
ATOM 766 O O . GLU A 1 95 ? 6.181 -23.584 -0.064 1.00 88.50 95 GLU A O 1
ATOM 771 N N . ILE A 1 96 ? 6.182 -23.033 -2.238 1.00 92.88 96 ILE A N 1
ATOM 772 C CA . ILE A 1 96 ? 5.082 -22.083 -2.125 1.00 92.88 96 ILE A CA 1
ATOM 773 C C . ILE A 1 96 ? 3.805 -22.725 -2.637 1.00 92.88 96 ILE A C 1
ATOM 775 O O . ILE A 1 96 ? 3.532 -22.720 -3.840 1.00 92.88 96 ILE A O 1
ATOM 779 N N . ASP A 1 97 ? 3.007 -23.216 -1.695 1.00 91.00 97 ASP A N 1
ATOM 780 C CA . ASP A 1 97 ? 1.627 -23.586 -1.965 1.00 91.00 97 ASP A CA 1
ATOM 781 C C . ASP A 1 97 ? 0.743 -22.332 -2.051 1.00 91.00 97 ASP A C 1
ATOM 783 O O . ASP A 1 97 ? 0.691 -21.500 -1.127 1.00 91.00 97 ASP A O 1
ATOM 787 N N . LEU A 1 98 ? 0.101 -22.175 -3.207 1.00 94.69 98 LEU A N 1
ATOM 788 C CA . LEU A 1 98 ? -0.715 -21.024 -3.563 1.00 94.69 98 LEU A CA 1
ATOM 789 C C . LEU A 1 98 ? -1.867 -21.462 -4.465 1.00 94.69 98 LEU A C 1
ATOM 791 O O . LEU A 1 98 ? -1.693 -21.661 -5.669 1.00 94.69 98 LEU A O 1
ATOM 795 N N . GLU A 1 99 ? -3.057 -21.502 -3.883 1.00 94.81 99 GLU A N 1
ATOM 796 C CA . GLU A 1 99 ? -4.306 -21.682 -4.611 1.00 94.81 99 GLU A CA 1
ATOM 797 C C . GLU A 1 99 ? -4.941 -20.324 -4.922 1.00 94.81 99 GLU A C 1
ATOM 799 O O . GLU A 1 99 ? -5.112 -19.471 -4.045 1.00 94.81 99 GLU A O 1
ATOM 804 N N . LEU A 1 100 ? -5.290 -20.118 -6.192 1.00 97.56 100 LEU A N 1
ATOM 805 C CA . LEU A 1 100 ? -5.986 -18.921 -6.654 1.00 97.56 100 LEU A CA 1
ATOM 806 C C . LEU A 1 100 ? -7.473 -19.233 -6.851 1.00 97.56 100 LEU A C 1
ATOM 808 O O . LEU A 1 100 ? -7.807 -20.320 -7.325 1.00 97.56 100 LEU A O 1
ATOM 812 N N . PRO A 1 101 ? -8.380 -18.292 -6.539 1.00 97.62 101 PRO A N 1
ATOM 813 C CA . PRO A 1 101 ? -9.798 -18.466 -6.821 1.00 97.62 101 PRO A CA 1
ATOM 814 C C . PRO A 1 101 ? -10.069 -18.682 -8.314 1.00 97.62 101 PRO A C 1
ATOM 816 O O . PRO A 1 101 ? -9.441 -18.053 -9.161 1.00 97.62 101 PRO A O 1
ATOM 819 N N . ASN A 1 102 ? -11.094 -19.477 -8.637 1.00 96.88 102 ASN A N 1
ATOM 820 C CA . ASN A 1 102 ? -11.465 -19.836 -10.017 1.00 96.88 102 ASN A CA 1
ATOM 821 C C . ASN A 1 102 ? -11.758 -18.639 -10.944 1.00 96.88 102 ASN A C 1
ATOM 823 O O . ASN A 1 102 ? -11.744 -18.780 -12.172 1.00 96.88 102 ASN A O 1
ATOM 827 N N . PHE A 1 103 ? -12.090 -17.474 -10.382 1.00 97.06 103 PHE A N 1
ATOM 828 C CA . PHE A 1 103 ? -12.344 -16.254 -11.149 1.00 97.06 103 PHE A CA 1
ATOM 829 C C . PHE A 1 103 ? -11.062 -15.500 -11.537 1.00 97.06 103 PHE A C 1
ATOM 831 O O . PHE A 1 103 ? -11.122 -14.643 -12.410 1.00 97.06 103 PHE A O 1
ATOM 838 N N . PHE A 1 104 ? -9.903 -15.832 -10.960 1.00 98.25 104 PHE A N 1
ATOM 839 C CA . PHE A 1 104 ? -8.607 -15.353 -11.439 1.00 98.25 104 PHE A CA 1
ATOM 840 C C . PHE A 1 104 ? -8.115 -16.268 -12.570 1.00 98.25 104 PHE A C 1
ATOM 842 O O . PHE A 1 104 ? -7.983 -17.478 -12.396 1.00 98.25 104 PHE A O 1
ATOM 849 N N . LYS A 1 105 ? -7.889 -15.704 -13.757 1.00 98.12 105 LYS A N 1
ATOM 850 C CA . LYS A 1 105 ? -7.636 -16.434 -15.009 1.00 98.12 105 LYS A CA 1
ATOM 851 C C . LYS A 1 105 ? -6.170 -16.474 -15.412 1.00 98.12 105 LYS A C 1
ATOM 853 O O . LYS A 1 105 ? -5.739 -17.445 -16.035 1.00 98.12 105 LYS A O 1
ATOM 858 N N . ARG A 1 106 ? -5.391 -15.446 -15.070 1.00 97.56 106 ARG A N 1
ATOM 859 C CA . ARG A 1 106 ? -3.984 -15.373 -15.478 1.00 97.56 106 ARG A CA 1
ATOM 860 C C . ARG A 1 106 ? -3.154 -16.442 -14.774 1.00 97.56 106 ARG A C 1
ATOM 862 O O . ARG A 1 106 ? -3.226 -16.619 -13.562 1.00 97.56 106 ARG A O 1
ATOM 869 N N . LYS A 1 107 ? -2.307 -17.142 -15.527 1.00 95.88 107 LYS A N 1
ATOM 870 C CA . LYS A 1 107 ? -1.351 -18.092 -14.950 1.00 95.88 107 LYS A CA 1
ATOM 871 C C . LYS A 1 107 ? -0.150 -17.335 -14.381 1.00 95.88 107 LYS A C 1
ATOM 873 O O . LYS A 1 107 ? 0.483 -16.562 -15.096 1.00 95.88 107 LYS A O 1
ATOM 878 N N . LEU A 1 108 ? 0.177 -17.584 -13.114 1.00 96.25 108 LEU A N 1
ATOM 879 C CA . LEU A 1 108 ? 1.380 -17.038 -12.484 1.00 96.25 108 LEU A CA 1
ATOM 880 C C . LEU A 1 108 ? 2.623 -17.852 -12.857 1.00 96.25 108 LEU A C 1
ATOM 882 O O . LEU A 1 108 ? 2.565 -19.080 -12.957 1.00 96.25 108 LEU A O 1
ATOM 886 N N . TYR A 1 109 ? 3.760 -17.170 -12.989 1.00 93.56 109 TYR A N 1
ATOM 887 C CA . TYR A 1 109 ? 5.069 -17.824 -13.009 1.00 93.56 109 TYR A CA 1
ATOM 888 C C . TYR A 1 109 ? 5.449 -18.313 -11.603 1.00 93.56 109 TYR A C 1
ATOM 890 O O . TYR A 1 109 ? 5.035 -17.729 -10.603 1.00 93.56 109 TYR A O 1
ATOM 898 N N . ASP A 1 110 ? 6.297 -19.338 -11.494 1.00 91.94 110 ASP A N 1
ATOM 899 C CA . ASP A 1 110 ? 6.673 -19.891 -10.183 1.00 91.94 110 ASP A CA 1
ATOM 900 C C . ASP A 1 110 ? 7.366 -18.862 -9.281 1.00 91.94 110 ASP A C 1
ATOM 902 O O . ASP A 1 110 ? 7.034 -18.748 -8.102 1.00 91.94 110 ASP A O 1
ATOM 906 N N . TYR A 1 111 ? 8.231 -18.015 -9.851 1.00 91.00 111 TYR A N 1
ATOM 907 C CA . TYR A 1 111 ? 8.902 -16.941 -9.109 1.00 91.00 111 TYR A CA 1
ATOM 908 C C . TYR A 1 111 ? 7.936 -15.870 -8.563 1.00 91.00 111 TYR A C 1
ATOM 910 O O . TYR A 1 111 ? 8.318 -15.080 -7.703 1.00 91.00 111 TYR A O 1
ATOM 918 N N . GLN A 1 112 ? 6.696 -15.808 -9.063 1.00 95.50 112 GLN A N 1
ATOM 919 C CA . GLN A 1 112 ? 5.676 -14.856 -8.613 1.00 95.50 112 GLN A CA 1
ATOM 920 C C . GLN A 1 112 ? 4.908 -15.354 -7.387 1.00 95.50 112 GLN A C 1
ATOM 922 O O . GLN A 1 112 ? 4.423 -14.539 -6.599 1.00 95.50 112 GLN A O 1
ATOM 927 N N . LYS A 1 113 ? 4.811 -16.678 -7.200 1.00 96.12 113 LYS A N 1
ATOM 928 C CA . LYS A 1 113 ? 3.959 -17.295 -6.174 1.00 96.12 113 LYS A CA 1
ATOM 929 C C . LYS A 1 113 ? 4.324 -16.834 -4.764 1.00 96.12 113 LYS A C 1
ATOM 931 O O . LYS A 1 113 ? 3.430 -16.479 -3.999 1.00 96.12 113 LYS A O 1
ATOM 936 N N . GLN A 1 114 ? 5.621 -16.769 -4.435 1.00 96.81 114 GLN A N 1
ATOM 937 C CA . GLN A 1 114 ? 6.081 -16.328 -3.109 1.00 96.81 114 GLN A CA 1
ATOM 938 C C . GLN A 1 114 ? 5.611 -14.903 -2.801 1.00 96.81 114 GLN A C 1
ATOM 940 O O . GLN A 1 114 ? 5.086 -14.646 -1.721 1.00 96.81 114 GLN A O 1
ATOM 945 N N . SER A 1 115 ? 5.749 -13.985 -3.763 1.00 97.31 115 SER A N 1
ATOM 946 C CA . SER A 1 115 ? 5.303 -12.601 -3.602 1.00 97.31 115 SER A CA 1
ATOM 947 C C . SER A 1 115 ? 3.789 -12.482 -3.453 1.00 97.31 115 SER A C 1
ATOM 949 O O . SER A 1 115 ? 3.338 -11.669 -2.654 1.00 97.31 115 SER A O 1
ATOM 951 N N . VAL A 1 116 ? 2.997 -13.280 -4.177 1.00 98.25 116 VAL A N 1
ATOM 952 C CA . VAL A 1 116 ? 1.534 -13.281 -4.006 1.00 98.25 116 VAL A CA 1
ATOM 953 C C . VAL A 1 116 ? 1.150 -13.798 -2.623 1.00 98.25 116 VAL A C 1
ATOM 955 O O . VAL A 1 116 ? 0.370 -13.141 -1.933 1.00 98.25 116 VAL A O 1
ATOM 958 N N . LYS A 1 117 ? 1.730 -14.930 -2.197 1.00 98.25 117 LYS A N 1
ATOM 959 C CA . LYS A 1 117 ? 1.487 -15.509 -0.868 1.00 98.25 117 LYS A CA 1
ATOM 960 C C . LYS A 1 117 ? 1.835 -14.526 0.243 1.00 98.25 117 LYS A C 1
ATOM 962 O O . LYS A 1 117 ? 1.035 -14.298 1.145 1.00 98.25 117 LYS A O 1
ATOM 967 N N . HIS A 1 118 ? 2.996 -13.888 0.118 1.00 98.44 118 HIS A N 1
ATOM 968 C CA . HIS A 1 118 ? 3.454 -12.850 1.031 1.00 98.44 118 HIS A CA 1
ATOM 969 C C . HIS A 1 118 ? 2.466 -11.683 1.116 1.00 98.44 118 HIS A C 1
ATOM 971 O O . HIS A 1 118 ? 2.005 -11.371 2.209 1.00 98.44 118 HIS A O 1
ATOM 977 N N . LEU A 1 119 ? 2.067 -11.102 -0.022 1.00 98.38 119 LEU A N 1
ATOM 978 C CA . LEU A 1 119 ? 1.132 -9.975 -0.056 1.00 98.38 119 LEU A CA 1
ATOM 979 C C . LEU A 1 119 ? -0.188 -10.289 0.668 1.00 98.38 119 LEU A C 1
ATOM 981 O O . LEU A 1 119 ? -0.635 -9.489 1.490 1.00 98.38 119 LEU A O 1
ATOM 985 N N . PHE A 1 120 ? -0.815 -11.442 0.402 1.00 97.12 120 PHE A N 1
ATOM 986 C CA . PHE A 1 120 ? -2.129 -11.729 0.990 1.00 97.12 120 PHE A CA 1
ATOM 987 C C . PHE A 1 120 ? -2.066 -12.226 2.446 1.00 97.12 120 PHE A C 1
ATOM 989 O O . PHE A 1 120 ? -2.982 -11.908 3.207 1.00 97.12 120 PHE A O 1
ATOM 996 N N . GLU A 1 121 ? -1.047 -13.004 2.847 1.00 97.44 121 GLU A N 1
ATOM 997 C CA . GLU A 1 121 ? -0.950 -13.530 4.223 1.00 97.44 121 GLU A CA 1
ATOM 998 C C . GLU A 1 121 ? -0.428 -12.481 5.212 1.00 97.44 121 GLU A C 1
ATOM 1000 O O . GLU A 1 121 ? -0.943 -12.395 6.326 1.00 97.44 121 GLU A O 1
ATOM 1005 N N . VAL A 1 122 ? 0.543 -11.652 4.807 1.00 97.81 122 VAL A N 1
ATOM 1006 C CA . VAL A 1 122 ? 1.014 -10.512 5.619 1.00 97.81 122 VAL A CA 1
ATOM 1007 C C . VAL A 1 122 ? -0.057 -9.416 5.662 1.00 97.81 122 VAL A C 1
ATOM 1009 O O . VAL A 1 122 ? -0.231 -8.738 6.673 1.00 97.81 122 VAL A O 1
ATOM 1012 N N . GLY A 1 123 ? -0.818 -9.252 4.575 1.00 92.62 123 GLY A N 1
ATOM 1013 C CA . GLY A 1 123 ? -1.978 -8.366 4.480 1.00 92.62 123 GLY A CA 1
ATOM 1014 C C . GLY A 1 123 ? -1.629 -6.888 4.281 1.00 92.62 123 GLY A C 1
ATOM 1015 O O . GLY A 1 123 ? -2.168 -6.260 3.372 1.00 92.62 123 GLY A O 1
ATOM 1016 N N . ASN A 1 124 ? -0.725 -6.338 5.093 1.00 97.69 124 ASN A N 1
ATOM 1017 C CA . ASN A 1 124 ? -0.150 -5.004 4.902 1.00 97.69 124 ASN A CA 1
ATOM 1018 C C . ASN A 1 124 ? 1.324 -5.156 4.518 1.00 97.69 124 ASN A C 1
ATOM 1020 O O . ASN A 1 124 ? 2.180 -5.342 5.384 1.00 97.69 124 ASN A O 1
ATOM 1024 N N . ALA A 1 125 ? 1.613 -5.135 3.218 1.00 98.00 125 ALA A N 1
ATOM 1025 C CA . ALA A 1 125 ? 2.894 -5.587 2.681 1.00 98.00 125 ALA A CA 1
ATOM 1026 C C . ALA A 1 125 ? 3.384 -4.746 1.498 1.00 98.00 125 ALA A C 1
ATOM 1028 O O . ALA A 1 125 ? 2.602 -4.161 0.748 1.00 98.00 125 ALA A O 1
ATOM 1029 N N . ALA A 1 126 ? 4.698 -4.727 1.296 1.00 97.50 126 ALA A N 1
ATOM 1030 C CA . ALA A 1 126 ? 5.329 -4.084 0.155 1.00 97.50 126 ALA A CA 1
ATOM 1031 C C . ALA A 1 126 ? 5.850 -5.103 -0.868 1.00 97.50 126 ALA A C 1
ATOM 1033 O O . ALA A 1 126 ? 6.355 -6.179 -0.542 1.00 97.50 126 ALA A O 1
ATOM 1034 N N . ASN A 1 127 ? 5.782 -4.731 -2.140 1.00 97.12 127 ASN A N 1
ATOM 1035 C CA . ASN A 1 127 ? 6.425 -5.439 -3.227 1.00 97.12 127 ASN A CA 1
ATOM 1036 C C . ASN A 1 127 ? 7.404 -4.502 -3.935 1.00 97.12 127 ASN A C 1
ATOM 1038 O O . ASN A 1 127 ? 7.017 -3.591 -4.671 1.00 97.12 127 ASN A O 1
ATOM 1042 N N . PHE A 1 128 ? 8.693 -4.769 -3.733 1.00 95.56 128 PHE A N 1
ATOM 1043 C CA . PHE A 1 128 ? 9.783 -3.976 -4.292 1.00 95.56 128 PHE A CA 1
ATOM 1044 C C . PHE A 1 128 ? 10.434 -4.614 -5.518 1.00 95.56 128 PHE A C 1
ATOM 1046 O O . PHE A 1 128 ? 11.626 -4.436 -5.793 1.00 95.56 128 PHE A O 1
ATOM 1053 N N . SER A 1 129 ? 9.658 -5.421 -6.240 1.00 95.06 129 SER A N 1
ATOM 1054 C CA . SER A 1 129 ? 10.131 -6.137 -7.416 1.00 95.06 129 SER A CA 1
ATOM 1055 C C . SER A 1 129 ? 10.450 -5.193 -8.572 1.00 95.06 129 SER A C 1
ATOM 1057 O O . SER A 1 129 ? 9.780 -4.182 -8.811 1.00 95.06 129 SER A O 1
ATOM 1059 N N . VAL A 1 130 ? 11.478 -5.560 -9.335 1.00 91.94 130 VAL A N 1
ATOM 1060 C CA . VAL A 1 130 ? 11.972 -4.751 -10.457 1.00 91.94 130 VAL A CA 1
ATOM 1061 C C . VAL A 1 130 ? 10.887 -4.532 -11.525 1.00 91.94 130 VAL A C 1
ATOM 1063 O O . VAL A 1 130 ? 9.955 -5.338 -11.630 1.00 91.94 130 VAL A O 1
ATOM 1066 N N . PRO A 1 131 ? 10.967 -3.464 -12.339 1.00 90.31 131 PRO A N 1
ATOM 1067 C CA . PRO A 1 131 ? 10.078 -3.296 -13.490 1.00 90.31 131 PRO A CA 1
ATOM 1068 C C . PRO A 1 131 ? 10.057 -4.549 -14.381 1.00 90.31 131 PRO A C 1
ATOM 1070 O O . PRO A 1 131 ? 11.087 -5.198 -14.559 1.00 90.31 131 PRO A O 1
ATOM 1073 N N . GLY A 1 132 ? 8.879 -4.911 -14.895 1.00 88.38 132 GLY A N 1
ATOM 1074 C CA . GLY A 1 132 ? 8.679 -6.129 -15.695 1.00 88.38 132 GLY A CA 1
ATOM 1075 C C . GLY A 1 132 ? 8.444 -7.422 -14.898 1.00 88.38 132 GLY A C 1
ATOM 1076 O O . GLY A 1 132 ? 8.159 -8.453 -15.491 1.00 88.38 132 GLY A O 1
ATOM 1077 N N . SER A 1 133 ? 8.494 -7.391 -13.562 1.00 91.88 133 SER A N 1
ATOM 1078 C CA . SER A 1 133 ? 8.192 -8.563 -12.711 1.00 91.88 133 SER A CA 1
ATOM 1079 C C . SER A 1 133 ? 6.700 -8.917 -12.593 1.00 91.88 133 SER A C 1
ATOM 1081 O O . SER A 1 133 ? 6.360 -9.964 -12.037 1.00 91.88 133 SER A O 1
ATOM 1083 N N . GLY A 1 134 ? 5.811 -8.062 -13.111 1.00 94.38 134 GLY A N 1
ATOM 1084 C CA . GLY A 1 134 ? 4.359 -8.253 -13.064 1.00 94.38 134 GLY A CA 1
ATOM 1085 C C . GLY A 1 134 ? 3.693 -7.791 -11.765 1.00 94.38 134 GLY A C 1
ATOM 1086 O O . GLY A 1 134 ? 2.714 -8.402 -11.358 1.00 94.38 134 GLY A O 1
ATOM 1087 N N . LYS A 1 135 ? 4.198 -6.737 -11.099 1.00 96.56 135 LYS A N 1
ATOM 1088 C CA . LYS A 1 135 ? 3.658 -6.229 -9.815 1.00 96.56 135 LYS A CA 1
ATOM 1089 C C . LYS A 1 135 ? 2.132 -6.063 -9.802 1.00 96.56 135 LYS A C 1
ATOM 1091 O O . LYS A 1 135 ? 1.504 -6.508 -8.851 1.00 96.56 135 LYS A O 1
ATOM 1096 N N . THR A 1 136 ? 1.547 -5.515 -10.866 1.00 97.62 136 THR A N 1
ATOM 1097 C CA . THR A 1 136 ? 0.090 -5.368 -11.025 1.00 97.62 136 THR A CA 1
ATOM 1098 C C . THR A 1 136 ? -0.629 -6.719 -10.976 1.00 97.62 136 THR A C 1
ATOM 1100 O O . THR A 1 136 ? -1.538 -6.906 -10.172 1.00 97.62 136 THR A O 1
ATOM 1103 N N . THR A 1 137 ? -0.149 -7.710 -11.736 1.00 98.06 137 THR A N 1
ATOM 1104 C CA . THR A 1 137 ? -0.634 -9.100 -11.664 1.00 98.06 137 THR A CA 1
ATOM 1105 C C . THR A 1 137 ? -0.482 -9.690 -10.253 1.00 98.06 137 THR A C 1
ATOM 1107 O O . THR A 1 137 ? -1.405 -10.342 -9.769 1.00 98.06 137 THR A O 1
ATOM 1110 N N . LEU A 1 138 ? 0.641 -9.448 -9.559 1.00 98.19 138 LEU A N 1
ATOM 1111 C CA . LEU A 1 138 ? 0.840 -9.926 -8.179 1.00 98.19 138 LEU A CA 1
ATOM 1112 C C . LEU A 1 138 ? -0.208 -9.338 -7.225 1.00 98.19 138 LEU A C 1
ATOM 1114 O O . LEU A 1 138 ? -0.770 -10.057 -6.397 1.00 98.19 138 LEU A O 1
ATOM 1118 N N . SER A 1 139 ? -0.485 -8.039 -7.359 1.00 98.38 139 SER A N 1
ATOM 1119 C CA . SER A 1 139 ? -1.501 -7.342 -6.575 1.00 98.38 139 SER A CA 1
ATOM 1120 C C . SER A 1 139 ? -2.904 -7.856 -6.869 1.00 98.38 139 SER A C 1
ATOM 1122 O O . SER A 1 139 ? -3.656 -8.085 -5.926 1.00 98.38 139 SER A O 1
ATOM 1124 N N . TYR A 1 140 ? -3.249 -8.101 -8.136 1.00 98.69 140 TYR A N 1
ATOM 1125 C CA . TYR A 1 140 ? -4.547 -8.669 -8.499 1.00 98.69 140 TYR A CA 1
ATOM 1126 C C . TYR A 1 140 ? -4.723 -10.112 -8.034 1.00 98.69 140 TYR A C 1
ATOM 1128 O O . TYR A 1 140 ? -5.797 -10.465 -7.550 1.00 98.69 140 TYR A O 1
ATOM 1136 N N . ALA A 1 141 ? -3.671 -10.929 -8.094 1.00 98.56 141 ALA A N 1
ATOM 1137 C CA . ALA A 1 141 ? -3.697 -12.282 -7.553 1.00 98.56 141 ALA A CA 1
ATOM 1138 C C . ALA A 1 141 ? -3.936 -12.262 -6.033 1.00 98.56 141 ALA A C 1
ATOM 1140 O O . ALA A 1 141 ? -4.842 -12.936 -5.541 1.00 98.56 141 ALA A O 1
ATOM 1141 N N . ALA A 1 142 ? -3.205 -11.423 -5.292 1.00 98.56 142 ALA A N 1
ATOM 1142 C CA . ALA A 1 142 ? -3.409 -11.260 -3.852 1.00 98.56 142 ALA A CA 1
ATOM 1143 C C . ALA A 1 142 ? -4.807 -10.699 -3.526 1.00 98.56 142 ALA A C 1
ATOM 1145 O O . ALA A 1 142 ? -5.489 -11.216 -2.639 1.00 98.56 142 ALA A O 1
ATOM 1146 N N . TYR A 1 143 ? -5.272 -9.696 -4.279 1.00 98.56 143 TYR A N 1
ATOM 1147 C CA . TYR A 1 143 ? -6.627 -9.158 -4.163 1.00 98.56 143 TYR A CA 1
ATOM 1148 C C . TYR A 1 143 ? -7.687 -10.231 -4.400 1.00 98.56 143 TYR A C 1
ATOM 1150 O O . TYR A 1 143 ? -8.631 -10.303 -3.624 1.00 98.56 143 TYR A O 1
ATOM 1158 N N . SER A 1 144 ? -7.530 -11.099 -5.405 1.00 98.50 144 SER A N 1
ATOM 1159 C CA . SER A 1 144 ? -8.503 -12.159 -5.689 1.00 98.50 144 SER A CA 1
ATOM 1160 C C . SER A 1 144 ? -8.710 -13.072 -4.476 1.00 98.50 144 SER A C 1
ATOM 1162 O O . SER A 1 144 ? -9.847 -13.346 -4.092 1.00 98.50 144 SER A O 1
ATOM 1164 N N . ILE A 1 145 ? -7.626 -13.456 -3.794 1.00 98.44 145 ILE A N 1
ATOM 1165 C CA . ILE A 1 145 ? -7.674 -14.279 -2.580 1.00 98.44 145 ILE A CA 1
ATOM 1166 C C . ILE A 1 145 ? -8.356 -13.514 -1.441 1.00 98.44 145 ILE A C 1
ATOM 1168 O O . ILE A 1 145 ? -9.231 -14.058 -0.766 1.00 98.44 145 ILE A O 1
ATOM 1172 N N . LEU A 1 146 ? -7.981 -12.249 -1.225 1.00 98.38 146 LEU A N 1
ATOM 1173 C CA . LEU A 1 146 ? -8.575 -11.407 -0.181 1.00 98.38 146 LEU A CA 1
ATOM 1174 C C . LEU A 1 146 ? -10.073 -11.149 -0.432 1.00 98.38 146 LEU A C 1
ATOM 1176 O O . LEU A 1 146 ? -10.854 -11.172 0.521 1.00 98.38 146 LEU A O 1
ATOM 1180 N N . LYS A 1 147 ? -10.476 -10.975 -1.698 1.00 97.69 147 LYS A N 1
ATOM 1181 C CA . LYS A 1 147 ? -11.868 -10.828 -2.144 1.00 97.69 147 LYS A CA 1
ATOM 1182 C C . LYS A 1 147 ? -12.666 -12.095 -1.897 1.00 97.69 147 LYS A C 1
ATOM 1184 O O . LYS A 1 147 ? -13.725 -12.040 -1.282 1.00 97.69 147 LYS A O 1
ATOM 1189 N N . ASN A 1 148 ? -12.118 -13.248 -2.277 1.00 97.88 148 ASN A N 1
ATOM 1190 C CA . ASN A 1 148 ? -12.748 -14.545 -2.037 1.00 97.88 148 ASN A CA 1
ATOM 1191 C C . ASN A 1 148 ? -12.943 -14.838 -0.537 1.00 97.88 148 ASN A C 1
ATOM 1193 O O . ASN A 1 148 ? -13.918 -15.470 -0.149 1.00 97.88 148 ASN A O 1
ATOM 1197 N N . LYS A 1 149 ? -12.042 -14.335 0.319 1.00 97.62 149 LYS A N 1
ATOM 1198 C CA . LYS A 1 149 ? -12.149 -14.419 1.787 1.00 97.62 149 LYS A CA 1
ATOM 1199 C C . LYS A 1 149 ? -13.052 -13.342 2.415 1.00 97.62 149 LYS A C 1
ATOM 1201 O O . LYS A 1 149 ? -13.177 -13.306 3.636 1.00 97.62 149 LYS A O 1
ATOM 1206 N N . GLY A 1 150 ? -13.637 -12.437 1.626 1.00 97.62 150 GLY A N 1
ATOM 1207 C CA . GLY A 1 150 ? -14.480 -11.339 2.120 1.00 97.62 150 GLY A CA 1
ATOM 1208 C C . GLY A 1 150 ? -13.737 -10.279 2.947 1.00 97.62 150 GLY A C 1
ATOM 1209 O O . GLY A 1 150 ? -14.372 -9.526 3.698 1.00 97.62 150 GLY A O 1
ATOM 1210 N N . VAL A 1 151 ? -12.401 -10.233 2.838 1.00 97.94 151 VAL A N 1
ATOM 1211 C CA . VAL A 1 151 ? -11.537 -9.277 3.554 1.00 97.94 151 VAL A CA 1
ATOM 1212 C C . VAL A 1 151 ? -11.587 -7.911 2.889 1.00 97.94 151 VAL A C 1
ATOM 1214 O O . VAL A 1 151 ? -11.647 -6.908 3.587 1.00 97.94 151 VAL A O 1
ATOM 1217 N N . VAL A 1 152 ? -11.576 -7.876 1.558 1.00 98.12 152 VAL A N 1
ATOM 1218 C CA . VAL A 1 152 ? -11.713 -6.658 0.750 1.00 98.12 152 VAL A CA 1
ATOM 1219 C C . VAL A 1 152 ? -12.715 -6.898 -0.368 1.00 98.12 152 VAL A C 1
ATOM 1221 O O . VAL A 1 152 ? -12.871 -8.027 -0.816 1.00 98.12 152 VAL A O 1
ATOM 1224 N N . ASP A 1 153 ? -13.381 -5.857 -0.836 1.00 96.44 153 ASP A N 1
ATOM 1225 C CA . ASP A 1 153 ? -14.273 -5.908 -1.998 1.00 96.44 153 ASP A CA 1
ATOM 1226 C C . ASP A 1 153 ? -13.853 -4.921 -3.091 1.00 96.44 153 ASP A C 1
ATOM 1228 O O . ASP A 1 153 ? -14.071 -5.185 -4.274 1.00 96.44 153 ASP A O 1
ATOM 1232 N N . LYS A 1 154 ? -13.157 -3.845 -2.719 1.00 98.19 154 LYS A N 1
ATOM 1233 C CA . LYS A 1 154 ? -12.691 -2.788 -3.620 1.00 98.19 154 LYS A CA 1
ATOM 1234 C C . LYS A 1 154 ? -11.173 -2.631 -3.574 1.00 98.19 154 LYS A C 1
ATOM 1236 O O . LYS A 1 154 ? -10.537 -2.877 -2.547 1.00 98.19 154 LYS A O 1
ATOM 1241 N N . ILE A 1 155 ? -10.600 -2.160 -4.677 1.00 98.44 155 ILE A N 1
ATOM 1242 C CA . ILE A 1 155 ? -9.213 -1.700 -4.760 1.00 98.44 155 ILE A CA 1
ATOM 1243 C C . ILE A 1 155 ? -9.212 -0.201 -5.034 1.00 98.44 155 ILE A C 1
ATOM 1245 O O . ILE A 1 155 ? -9.824 0.252 -6.000 1.00 98.44 155 ILE A O 1
ATOM 1249 N N . LEU A 1 156 ? -8.481 0.555 -4.218 1.00 98.75 156 LEU A N 1
ATOM 1250 C CA . LEU A 1 156 ? -8.117 1.939 -4.503 1.00 98.75 156 LEU A CA 1
ATOM 1251 C C . LEU A 1 156 ? -6.638 1.989 -4.877 1.00 98.75 156 LEU A C 1
ATOM 1253 O O . LEU A 1 156 ? -5.784 1.775 -4.019 1.00 98.75 156 LEU A O 1
ATOM 1257 N N . VAL A 1 157 ? -6.334 2.299 -6.133 1.00 98.69 157 VAL A N 1
ATOM 1258 C CA . VAL A 1 157 ? -4.961 2.500 -6.599 1.00 98.69 157 VAL A CA 1
ATOM 1259 C C . VAL A 1 157 ? -4.670 3.994 -6.675 1.00 98.69 157 VAL A C 1
ATOM 1261 O O . VAL A 1 157 ? -5.308 4.731 -7.429 1.00 98.69 157 VAL A O 1
ATOM 1264 N N . VAL A 1 158 ? -3.676 4.427 -5.904 1.00 98.44 158 VAL A N 1
ATOM 1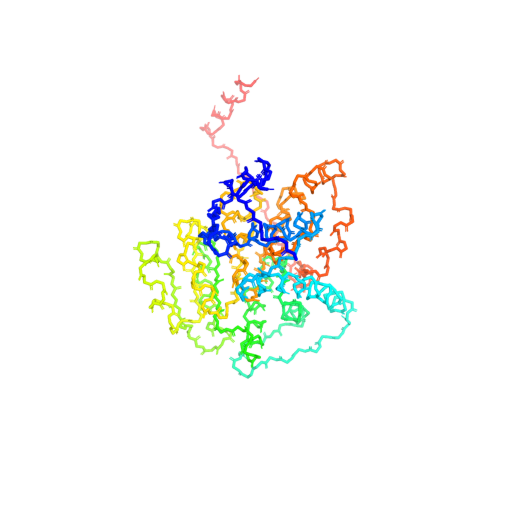265 C CA . VAL A 1 158 ? -3.087 5.763 -5.988 1.00 98.44 158 VAL A CA 1
ATOM 1266 C C . VAL A 1 158 ? -1.801 5.648 -6.797 1.00 98.44 158 VAL A C 1
ATOM 1268 O O . VAL A 1 158 ? -0.844 5.012 -6.354 1.00 98.44 158 VAL A O 1
ATOM 1271 N N . SER A 1 159 ? -1.778 6.232 -7.993 1.00 97.19 159 SER A N 1
ATOM 1272 C CA . SER A 1 159 ? -0.659 6.076 -8.930 1.00 97.19 159 SER A CA 1
ATOM 1273 C C . SER A 1 159 ? -0.437 7.329 -9.784 1.00 97.19 159 SER A C 1
ATOM 1275 O O . SER A 1 159 ? -1.298 8.216 -9.848 1.00 97.19 159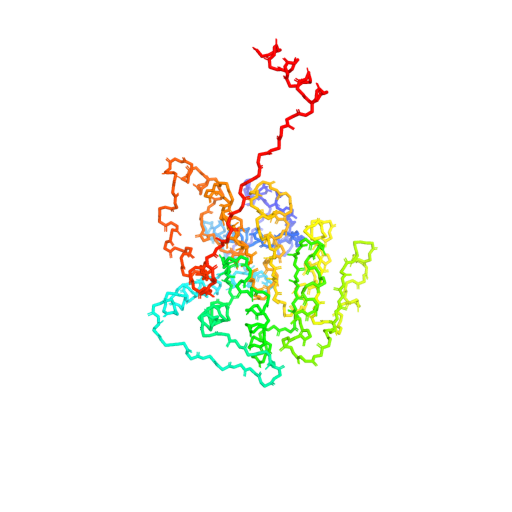 SER A O 1
ATOM 1277 N N . PRO A 1 160 ? 0.684 7.427 -10.522 1.00 95.69 160 PRO A N 1
ATOM 1278 C CA . PRO A 1 160 ? 0.774 8.353 -11.642 1.00 95.69 160 PRO A CA 1
ATOM 1279 C C . PRO A 1 160 ? -0.342 8.074 -12.657 1.00 95.69 160 PRO A C 1
ATOM 1281 O O . PRO A 1 160 ? -0.716 6.921 -12.887 1.00 95.69 160 PRO A O 1
ATOM 1284 N N . ARG A 1 161 ? -0.841 9.123 -13.322 1.00 95.25 161 ARG A N 1
ATOM 1285 C CA . ARG A 1 161 ? -1.938 9.002 -14.301 1.00 95.25 161 ARG A CA 1
ATOM 1286 C C . ARG A 1 161 ? -1.606 8.049 -15.456 1.00 95.25 161 ARG A C 1
ATOM 1288 O O . ARG A 1 161 ? -2.499 7.395 -15.981 1.00 95.25 161 ARG A O 1
ATOM 1295 N N . ALA A 1 162 ? -0.327 7.946 -15.821 1.00 95.25 162 ALA A N 1
ATOM 1296 C CA . ALA A 1 162 ? 0.155 7.039 -16.862 1.00 95.25 162 ALA A CA 1
ATOM 1297 C C . ALA A 1 162 ? -0.050 5.549 -16.526 1.00 95.25 162 ALA A C 1
ATOM 1299 O O . ALA A 1 162 ? -0.111 4.734 -17.439 1.00 95.25 162 ALA A O 1
ATOM 1300 N N . ALA A 1 163 ? -0.192 5.190 -15.245 1.00 95.94 163 ALA A N 1
ATOM 1301 C CA . ALA A 1 163 ? -0.405 3.807 -14.826 1.00 95.94 163 ALA A CA 1
ATOM 1302 C C . ALA A 1 163 ? -1.880 3.370 -14.904 1.00 95.94 163 ALA A C 1
ATOM 1304 O O . ALA A 1 163 ? -2.154 2.177 -14.866 1.00 95.94 163 ALA A O 1
ATOM 1305 N N . PHE A 1 164 ? -2.838 4.292 -15.063 1.00 97.62 164 PHE A N 1
ATOM 1306 C CA . PHE A 1 164 ? -4.267 3.950 -15.011 1.00 97.62 164 PHE A CA 1
ATOM 1307 C C . PHE A 1 164 ? -4.682 2.945 -16.088 1.00 97.62 164 PHE A C 1
ATOM 1309 O O . PHE A 1 164 ? -5.342 1.961 -15.779 1.00 97.62 164 PHE A O 1
ATOM 1316 N N . VAL A 1 165 ? -4.279 3.181 -17.339 1.00 97.56 165 VAL A N 1
ATOM 1317 C CA . VAL A 1 165 ? -4.581 2.268 -18.453 1.00 97.56 165 VAL A CA 1
ATOM 1318 C C . VAL A 1 165 ? -3.943 0.890 -18.221 1.00 97.56 165 VAL A C 1
ATOM 1320 O O . VAL A 1 165 ? -4.690 -0.083 -18.242 1.00 97.56 165 VAL A O 1
ATOM 1323 N N . PRO A 1 166 ? -2.641 0.784 -17.874 1.00 96.81 166 PRO A N 1
ATOM 1324 C CA . PRO A 1 166 ? -2.044 -0.491 -17.482 1.00 96.81 166 PRO A CA 1
ATOM 1325 C C . PRO A 1 166 ? -2.805 -1.252 -16.392 1.00 96.81 166 PRO A C 1
ATOM 1327 O O . PRO A 1 166 ? -2.974 -2.457 -16.520 1.00 96.81 166 PRO A O 1
ATOM 1330 N N . TRP A 1 167 ? -3.283 -0.584 -15.334 1.00 98.31 167 TRP A N 1
ATOM 1331 C CA . TRP A 1 167 ? -4.091 -1.244 -14.298 1.00 98.31 167 TRP A CA 1
ATOM 1332 C C . TRP A 1 167 ? -5.397 -1.812 -14.876 1.00 98.31 167 TRP A C 1
ATOM 1334 O O . TRP A 1 167 ? -5.753 -2.949 -14.591 1.00 98.31 167 TRP A O 1
ATOM 1344 N N . GLU A 1 168 ? -6.089 -1.066 -15.732 1.00 98.19 168 GLU A N 1
ATOM 1345 C CA . GLU A 1 168 ? -7.343 -1.515 -16.350 1.00 98.19 168 GLU A CA 1
ATOM 1346 C C . GLU A 1 168 ? -7.156 -2.678 -17.333 1.00 98.19 168 GLU A C 1
ATOM 1348 O O . GLU A 1 168 ? -7.937 -3.627 -17.307 1.00 98.19 168 GLU A O 1
ATOM 1353 N N . GLU A 1 169 ? -6.128 -2.616 -18.181 1.00 97.81 169 GLU A N 1
ATOM 1354 C CA . GLU A 1 169 ? -5.803 -3.675 -19.147 1.00 97.81 169 GLU A CA 1
ATOM 1355 C C . GLU A 1 169 ? -5.352 -4.952 -18.430 1.00 97.81 169 GLU A C 1
ATOM 1357 O O . GLU A 1 169 ? -5.836 -6.046 -18.716 1.00 97.81 169 GLU A O 1
ATOM 1362 N N . GLU A 1 170 ? -4.480 -4.820 -17.427 1.00 98.00 170 GLU A N 1
ATOM 1363 C CA . GLU A 1 170 ? -4.024 -5.954 -16.623 1.00 98.00 170 GLU A CA 1
ATOM 1364 C C . GLU A 1 170 ? -5.164 -6.596 -15.827 1.00 98.00 170 GLU A C 1
ATOM 1366 O O . GLU A 1 170 ? -5.117 -7.800 -15.577 1.00 98.00 170 GLU A O 1
ATOM 1371 N N . PHE A 1 171 ? -6.192 -5.832 -15.440 1.00 98.50 171 PHE A N 1
ATOM 1372 C CA . PHE A 1 171 ? -7.386 -6.393 -14.815 1.00 98.50 171 PHE A CA 1
ATOM 1373 C C . PHE A 1 171 ? -8.093 -7.362 -15.769 1.00 98.50 171 PHE A C 1
ATOM 1375 O O . PHE A 1 171 ? -8.373 -8.498 -15.386 1.00 98.50 171 PHE A O 1
ATOM 1382 N N . LEU A 1 172 ? -8.328 -6.942 -17.018 1.00 97.88 172 LEU A N 1
ATOM 1383 C CA . LEU A 1 172 ? -8.943 -7.787 -18.045 1.00 97.88 172 LEU A CA 1
ATOM 1384 C C . LEU A 1 172 ? -8.146 -9.078 -18.253 1.00 97.88 172 LEU A C 1
ATOM 1386 O O . LEU A 1 172 ? -8.725 -10.161 -18.233 1.00 97.88 172 LEU A O 1
ATOM 1390 N N . GLU A 1 173 ? -6.822 -8.984 -18.357 1.00 97.69 173 GLU A N 1
ATOM 1391 C CA . GLU A 1 173 ? -5.943 -10.154 -18.483 1.00 97.69 173 GLU A CA 1
ATOM 1392 C C . GLU A 1 173 ? -5.984 -11.065 -17.241 1.00 97.69 173 GLU A C 1
ATOM 1394 O O . GLU A 1 173 ? -5.919 -12.292 -17.343 1.00 97.69 173 GLU A O 1
ATOM 1399 N N . CYS A 1 174 ? -6.097 -10.480 -16.043 1.00 98.38 174 CYS A N 1
ATOM 1400 C CA . CYS A 1 174 ? -6.124 -11.220 -14.783 1.00 98.38 174 CYS A CA 1
ATOM 1401 C C . CYS A 1 174 ? -7.458 -11.918 -14.510 1.00 98.38 174 CYS A C 1
ATOM 1403 O O . CYS A 1 174 ? -7.443 -13.021 -13.966 1.00 98.38 174 CYS A O 1
ATOM 1405 N N . PHE A 1 175 ? -8.590 -11.310 -14.867 1.00 98.12 175 PHE A N 1
ATOM 1406 C CA . PHE A 1 175 ? -9.931 -11.776 -14.483 1.00 98.12 175 PHE A CA 1
ATOM 1407 C C . PHE A 1 175 ? -10.794 -12.241 -15.666 1.00 98.12 175 PHE A C 1
ATOM 1409 O O . PHE A 1 175 ? -11.795 -12.929 -15.470 1.00 98.12 175 PHE A O 1
ATOM 1416 N N . GLY A 1 176 ? -10.393 -11.933 -16.901 1.00 97.56 176 GLY A N 1
ATOM 1417 C CA . GLY A 1 176 ? -11.113 -12.296 -18.123 1.00 97.56 176 GLY A CA 1
ATOM 1418 C C . GLY A 1 176 ? -12.323 -11.411 -18.438 1.00 97.56 176 GLY A C 1
ATOM 1419 O O . GLY A 1 176 ? -13.112 -11.766 -19.309 1.00 97.56 176 GLY A O 1
ATOM 1420 N N . HIS A 1 177 ? -12.491 -10.284 -17.741 1.00 96.75 177 HIS A N 1
ATOM 1421 C CA . HIS A 1 177 ? -13.510 -9.271 -18.026 1.00 96.75 177 HIS A CA 1
ATOM 1422 C C . HIS A 1 177 ? -12.995 -7.870 -17.679 1.00 96.75 177 HIS A C 1
ATOM 1424 O O . HIS A 1 177 ? -12.079 -7.725 -16.870 1.00 96.75 177 HIS A O 1
ATOM 1430 N N . GLU A 1 178 ? -13.588 -6.829 -18.266 1.00 96.44 178 GLU A N 1
ATOM 1431 C CA . GLU A 1 178 ? -13.254 -5.457 -17.878 1.00 96.44 178 GLU A CA 1
ATOM 1432 C C . GLU A 1 178 ? -13.688 -5.180 -16.431 1.00 96.44 178 GLU A C 1
ATOM 1434 O O . GLU A 1 178 ? -14.748 -5.659 -16.012 1.00 96.44 178 GLU A O 1
ATOM 1439 N N . PRO A 1 179 ? -12.905 -4.407 -15.657 1.00 95.12 179 PRO A N 1
ATOM 1440 C CA . PRO A 1 179 ? -13.291 -4.059 -14.303 1.00 95.12 179 PRO A CA 1
ATOM 1441 C C . PRO A 1 179 ? -14.464 -3.089 -14.296 1.00 95.12 179 PRO A C 1
ATOM 1443 O O . PRO A 1 179 ? -14.491 -2.113 -15.055 1.00 95.12 179 PRO A O 1
ATOM 1446 N N . GLU A 1 180 ? -15.347 -3.251 -13.315 1.00 97.12 180 GLU A N 1
ATOM 1447 C CA . GLU A 1 180 ? -16.234 -2.162 -12.919 1.00 97.12 180 GLU A CA 1
ATOM 1448 C C . GLU A 1 180 ? -15.392 -1.044 -12.293 1.00 97.12 180 GLU A C 1
ATOM 1450 O O . GLU A 1 180 ? -15.056 -1.069 -11.108 1.00 97.12 180 GLU A O 1
ATOM 1455 N N . LYS A 1 181 ? -15.002 -0.060 -13.109 1.00 97.19 181 LYS A N 1
ATOM 1456 C CA . LYS A 1 181 ? -14.006 0.954 -12.739 1.00 97.19 181 LYS A CA 1
ATOM 1457 C C . LYS A 1 181 ? -14.550 2.371 -12.603 1.00 97.19 181 LYS A C 1
ATOM 1459 O O . LYS A 1 181 ? -15.548 2.739 -13.225 1.00 97.19 181 LYS A O 1
ATOM 1464 N N . VAL A 1 182 ? -13.824 3.186 -11.840 1.00 97.56 182 VAL A N 1
ATOM 1465 C CA . VAL A 1 182 ? -13.942 4.647 -11.834 1.00 97.56 182 VAL A CA 1
ATOM 1466 C C . VAL A 1 182 ? -12.567 5.289 -11.661 1.00 97.56 182 VAL A C 1
ATOM 1468 O O . VAL A 1 182 ? -11.759 4.875 -10.832 1.00 97.56 182 VAL A O 1
ATOM 1471 N N . ARG A 1 183 ? -12.304 6.331 -12.450 1.00 97.31 183 ARG A N 1
ATOM 1472 C CA . ARG A 1 183 ? -11.174 7.243 -12.248 1.00 97.31 183 ARG A CA 1
ATOM 1473 C C . ARG A 1 183 ? -11.715 8.461 -11.516 1.00 97.31 183 ARG A C 1
ATOM 1475 O O . ARG A 1 183 ? -12.544 9.173 -12.076 1.00 97.31 183 ARG A O 1
ATOM 1482 N N . LEU A 1 184 ? -11.294 8.671 -10.274 1.00 95.94 184 LEU A N 1
ATOM 1483 C CA . LEU A 1 184 ? -11.807 9.769 -9.462 1.00 95.94 184 LEU A CA 1
ATOM 1484 C C . LEU A 1 184 ? -11.382 11.123 -10.049 1.00 95.94 184 LEU A C 1
ATOM 1486 O O . LEU A 1 184 ? -10.210 11.340 -10.366 1.00 95.94 184 LEU A O 1
ATOM 1490 N N . ASP A 1 185 ? -12.350 12.030 -10.157 1.00 88.06 185 ASP A N 1
ATOM 1491 C CA . ASP A 1 185 ? -12.178 13.407 -10.615 1.00 88.06 185 ASP A CA 1
ATOM 1492 C C . ASP A 1 185 ? -12.359 14.363 -9.431 1.00 88.06 185 ASP A C 1
ATOM 1494 O O . ASP A 1 185 ? -13.413 14.379 -8.791 1.00 88.06 185 ASP A O 1
ATOM 1498 N N . GLY A 1 186 ? -11.341 15.181 -9.148 1.00 87.00 186 GLY A N 1
ATOM 1499 C CA . GLY A 1 186 ? -11.364 16.123 -8.026 1.00 87.00 186 GLY A CA 1
ATOM 1500 C C . GLY A 1 186 ? -12.542 17.104 -8.055 1.00 87.00 186 GLY A C 1
ATOM 1501 O O . GLY A 1 186 ? -12.994 17.545 -7.008 1.00 87.00 186 GLY A O 1
ATOM 1502 N N . SER A 1 187 ? -13.118 17.396 -9.224 1.00 88.38 187 SER A N 1
ATOM 1503 C CA . SER A 1 187 ? -14.296 18.272 -9.320 1.00 88.38 187 SER A CA 1
ATOM 1504 C C . SER A 1 187 ? -15.585 17.665 -8.742 1.00 88.38 187 SER A C 1
ATOM 1506 O O . SER A 1 187 ? -16.530 18.399 -8.455 1.00 88.38 187 SER A O 1
ATOM 1508 N N . ARG A 1 188 ? -15.645 16.337 -8.572 1.00 89.12 188 ARG A N 1
ATOM 1509 C CA . ARG A 1 188 ? -16.862 15.607 -8.167 1.00 89.12 188 ARG A CA 1
ATOM 1510 C C . ARG A 1 188 ? -16.728 14.843 -6.857 1.00 89.12 188 ARG A C 1
ATOM 1512 O O . ARG A 1 188 ? -17.743 14.573 -6.216 1.00 89.12 188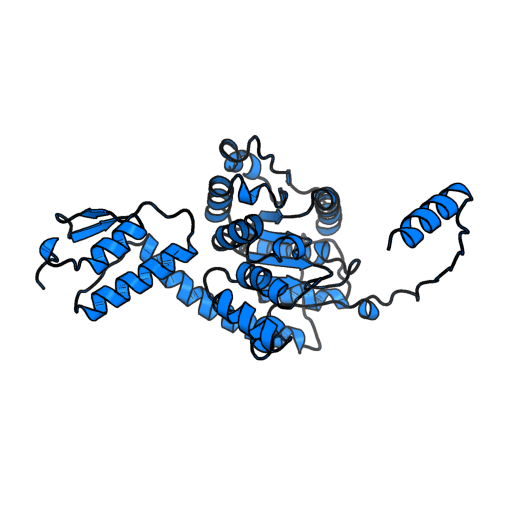 ARG A O 1
ATOM 1519 N N . VAL A 1 189 ? -15.503 14.497 -6.461 1.00 90.44 189 VAL A N 1
ATOM 1520 C CA . VAL A 1 189 ? -15.222 13.595 -5.332 1.00 90.44 189 VAL A CA 1
ATOM 1521 C C . VAL A 1 189 ? -15.943 14.006 -4.051 1.00 90.44 189 VAL A C 1
ATOM 1523 O O . VAL A 1 189 ? -16.593 13.161 -3.441 1.00 90.44 189 VAL A O 1
ATOM 1526 N N . ASP A 1 190 ? -15.907 15.286 -3.678 1.00 90.56 190 ASP A N 1
ATOM 1527 C CA . ASP A 1 190 ? -16.466 15.731 -2.393 1.00 90.56 190 ASP A CA 1
ATOM 1528 C C . ASP A 1 190 ? -17.979 15.516 -2.270 1.00 90.56 190 ASP A C 1
ATOM 1530 O O . ASP A 1 190 ? -18.492 15.337 -1.168 1.00 90.56 190 ASP A O 1
ATOM 1534 N N . SER A 1 191 ? -18.696 15.501 -3.395 1.00 90.50 191 SER A N 1
ATOM 1535 C CA . SER A 1 191 ? -20.158 15.387 -3.425 1.00 90.50 191 SER A CA 1
ATOM 1536 C C . SER A 1 191 ? -20.668 14.032 -3.919 1.00 90.50 191 SER A C 1
ATOM 1538 O O . SER A 1 191 ? -21.788 13.660 -3.582 1.00 90.50 191 SER A O 1
ATOM 1540 N N . HIS A 1 192 ? -19.875 13.285 -4.694 1.00 92.44 192 HIS A N 1
ATOM 1541 C CA . HIS A 1 192 ? -20.356 12.109 -5.430 1.00 92.44 192 HIS A CA 1
ATOM 1542 C C . HIS A 1 192 ? -19.502 10.847 -5.248 1.00 92.44 192 HIS A C 1
ATOM 1544 O O . HIS A 1 192 ? -19.806 9.836 -5.875 1.00 92.44 192 HIS A O 1
ATOM 1550 N N . ILE A 1 193 ? -18.467 10.842 -4.394 1.00 94.62 193 ILE A N 1
ATOM 1551 C CA . ILE A 1 193 ? -17.612 9.648 -4.234 1.00 94.62 193 ILE A CA 1
ATOM 1552 C C . ILE A 1 193 ? -18.416 8.387 -3.884 1.00 94.62 193 ILE A C 1
ATOM 1554 O O . ILE A 1 193 ? -18.144 7.325 -4.437 1.00 94.62 193 ILE A O 1
ATOM 1558 N N . ASP A 1 194 ? -19.439 8.498 -3.032 1.00 93.12 194 ASP A N 1
ATOM 1559 C CA . ASP A 1 194 ? -20.272 7.358 -2.633 1.00 93.12 194 ASP A CA 1
ATOM 1560 C C . ASP A 1 194 ? -21.045 6.785 -3.846 1.00 93.12 194 ASP A C 1
ATOM 1562 O O . ASP A 1 194 ? -21.017 5.576 -4.078 1.00 93.12 194 ASP A O 1
ATOM 1566 N N . SER A 1 195 ? -21.673 7.634 -4.673 1.00 94.31 195 SER A N 1
ATOM 1567 C CA . SER A 1 195 ? -22.413 7.190 -5.868 1.00 94.31 195 SER A CA 1
ATOM 1568 C C . SER A 1 195 ? -21.493 6.699 -6.985 1.00 94.31 195 SER A C 1
ATOM 1570 O O . SER A 1 195 ? -21.765 5.677 -7.612 1.00 94.31 195 SER A O 1
ATOM 1572 N N . ASP A 1 196 ? -20.381 7.399 -7.212 1.00 94.38 196 ASP A N 1
ATOM 1573 C CA . ASP A 1 196 ? -19.441 7.101 -8.292 1.00 94.38 196 ASP A CA 1
ATOM 1574 C C . ASP A 1 196 ? -18.684 5.783 -8.025 1.00 94.38 196 ASP A C 1
ATOM 1576 O O . ASP A 1 196 ? -18.227 5.126 -8.961 1.00 94.38 196 ASP A O 1
ATOM 1580 N N . THR A 1 197 ? -18.579 5.362 -6.755 1.00 96.06 197 THR A N 1
ATOM 1581 C CA . THR A 1 197 ? -17.864 4.140 -6.349 1.00 96.06 197 THR A CA 1
ATOM 1582 C C . THR A 1 197 ? -18.765 2.964 -5.969 1.00 96.06 197 THR A C 1
ATOM 1584 O O . THR A 1 197 ? -18.244 1.855 -5.835 1.00 96.06 197 THR A O 1
ATOM 1587 N N . GLN A 1 198 ? -20.086 3.145 -5.823 1.00 93.50 198 GLN A N 1
ATOM 1588 C CA . GLN A 1 198 ? -21.011 2.152 -5.246 1.00 93.50 198 GLN A CA 1
ATOM 1589 C C . GLN A 1 198 ? -20.819 0.733 -5.812 1.00 93.50 198 GLN A C 1
ATOM 1591 O O . GLN A 1 198 ? -20.508 -0.196 -5.066 1.00 93.50 198 GLN A O 1
ATOM 1596 N N . ASN A 1 199 ? -20.880 0.579 -7.137 1.00 93.62 199 ASN A N 1
ATOM 1597 C CA . ASN A 1 199 ? -20.751 -0.716 -7.822 1.00 93.62 199 ASN A CA 1
ATOM 1598 C C . ASN A 1 199 ? -19.388 -0.913 -8.497 1.00 93.62 199 ASN A C 1
ATOM 1600 O O . ASN A 1 199 ? -19.255 -1.742 -9.389 1.00 93.62 199 ASN A O 1
ATOM 1604 N N . LYS A 1 200 ? -18.380 -0.126 -8.108 1.00 96.75 200 LYS A N 1
ATOM 1605 C CA . LYS A 1 200 ? -17.040 -0.175 -8.698 1.00 96.75 200 LYS A CA 1
ATOM 1606 C C . LYS A 1 200 ? -16.095 -0.997 -7.836 1.00 96.75 200 LYS A C 1
ATOM 1608 O O . LYS A 1 200 ? -16.110 -0.874 -6.612 1.00 96.75 200 LYS A O 1
ATOM 1613 N N . GLU A 1 201 ? -15.283 -1.828 -8.476 1.00 95.81 201 GLU A N 1
ATOM 1614 C CA . GLU A 1 201 ? -14.247 -2.646 -7.845 1.00 95.81 201 GLU A CA 1
ATOM 1615 C C . GLU A 1 201 ? -12.847 -2.049 -8.013 1.00 95.81 201 GLU A C 1
ATOM 1617 O O . GLU A 1 201 ? -12.018 -2.203 -7.117 1.00 95.81 201 GLU A O 1
ATOM 1622 N N . LEU A 1 202 ? -12.595 -1.336 -9.118 1.00 98.56 202 LEU A N 1
ATOM 1623 C CA . LEU A 1 202 ? -11.321 -0.675 -9.395 1.00 98.56 202 LEU A CA 1
ATOM 1624 C C . LEU A 1 202 ? -11.491 0.846 -9.350 1.00 98.56 202 LEU A C 1
ATOM 1626 O O . LEU A 1 202 ? -12.069 1.455 -10.250 1.00 98.56 202 LEU A O 1
ATOM 1630 N N . ILE A 1 203 ? -10.962 1.466 -8.303 1.00 98.62 203 ILE A N 1
ATOM 1631 C CA . ILE A 1 203 ? -10.967 2.911 -8.111 1.00 98.62 203 ILE A CA 1
ATOM 1632 C C . ILE A 1 203 ? -9.544 3.417 -8.344 1.00 98.62 203 ILE A C 1
ATOM 1634 O O . ILE A 1 203 ? -8.601 2.946 -7.711 1.00 98.62 203 ILE A O 1
ATOM 1638 N N . LEU A 1 204 ? -9.383 4.377 -9.251 1.00 98.62 204 LEU A N 1
ATOM 1639 C CA . LEU A 1 204 ? -8.086 4.942 -9.622 1.00 98.62 204 LEU A CA 1
ATOM 1640 C C . LEU A 1 204 ? -8.044 6.428 -9.275 1.00 98.62 204 LEU A C 1
ATOM 1642 O O . LEU A 1 204 ? -8.956 7.178 -9.632 1.00 98.62 204 LEU A O 1
ATOM 1646 N N . CYS A 1 205 ? -6.975 6.881 -8.626 1.00 97.94 205 CYS A N 1
ATOM 1647 C CA . CYS A 1 205 ? -6.738 8.304 -8.403 1.00 97.94 205 CYS A CA 1
ATOM 1648 C C . CYS A 1 205 ? -5.250 8.663 -8.458 1.00 97.94 205 CYS A C 1
ATOM 1650 O O . CYS A 1 205 ? -4.364 7.815 -8.368 1.00 97.94 205 CYS A O 1
ATOM 1652 N N . THR A 1 206 ? -4.971 9.950 -8.663 1.00 97.25 206 THR A N 1
ATOM 1653 C CA . THR A 1 206 ? -3.602 10.468 -8.607 1.00 97.25 206 THR A CA 1
ATOM 1654 C C . THR A 1 206 ? -3.235 10.837 -7.176 1.00 97.25 206 THR A C 1
ATOM 1656 O O . THR A 1 206 ? -4.102 11.131 -6.358 1.00 97.25 206 THR A O 1
ATOM 1659 N N . TYR A 1 207 ? -1.936 10.914 -6.891 1.00 95.56 207 TYR A N 1
ATOM 1660 C CA . TYR A 1 207 ? -1.405 11.318 -5.583 1.00 95.56 207 TYR A CA 1
ATOM 1661 C C . TYR A 1 207 ? -1.922 12.671 -5.060 1.00 95.56 207 TYR A C 1
ATOM 1663 O O . TYR A 1 207 ? -1.972 12.878 -3.851 1.00 95.56 207 TYR A O 1
ATOM 1671 N N . GLN A 1 208 ? -2.333 13.587 -5.941 1.00 94.56 208 GLN A N 1
ATOM 1672 C CA . GLN A 1 208 ? -2.842 14.903 -5.542 1.00 94.56 208 GLN A CA 1
ATOM 1673 C C . GLN A 1 208 ? -4.279 14.854 -4.995 1.00 94.56 208 GLN A C 1
ATOM 1675 O O . GLN A 1 208 ? -4.664 15.707 -4.198 1.00 94.56 208 GLN A O 1
ATOM 1680 N N . LEU A 1 209 ? -5.081 13.872 -5.417 1.00 95.50 209 LEU A N 1
ATOM 1681 C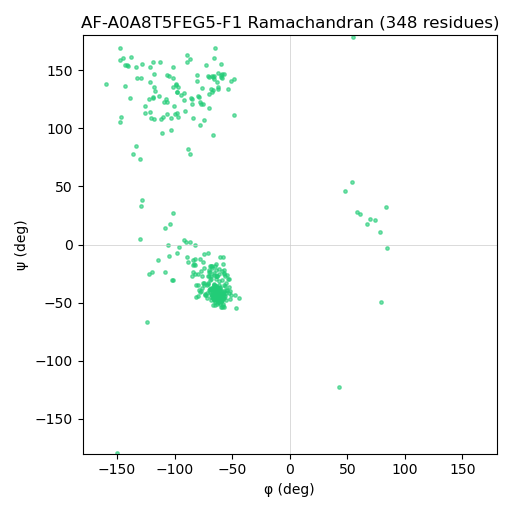 CA . LEU A 1 209 ? -6.502 13.805 -5.078 1.00 95.50 209 LEU A CA 1
ATOM 1682 C C . LEU A 1 209 ? -6.741 13.527 -3.582 1.00 95.50 209 LEU A C 1
ATOM 1684 O O . LEU A 1 209 ? -7.493 14.291 -2.980 1.00 95.50 209 LEU A O 1
ATOM 1688 N N . PRO A 1 210 ? -6.074 12.540 -2.947 1.00 92.50 210 PRO A N 1
ATOM 1689 C CA . PRO A 1 210 ? -6.132 12.332 -1.498 1.00 92.50 210 PRO A CA 1
ATOM 1690 C C . PRO A 1 210 ? -5.819 13.587 -0.675 1.00 92.50 210 PRO A C 1
ATOM 1692 O O . PRO A 1 210 ? -6.507 13.855 0.305 1.00 92.50 210 PRO A O 1
ATOM 1695 N N . LEU A 1 211 ? -4.836 14.384 -1.113 1.00 91.75 211 LEU A N 1
ATOM 1696 C CA . LEU A 1 211 ? -4.451 15.626 -0.441 1.00 91.75 211 LEU A CA 1
ATOM 1697 C C . LEU A 1 211 ? -5.557 16.687 -0.500 1.00 91.75 211 LEU A C 1
ATOM 1699 O O . LEU A 1 211 ? -5.808 17.365 0.491 1.00 91.75 211 LEU A O 1
ATOM 1703 N N . ASN A 1 212 ? -6.204 16.845 -1.654 1.00 92.81 212 ASN A N 1
ATOM 1704 C CA . ASN A 1 212 ? -7.212 17.888 -1.847 1.00 92.81 212 ASN A CA 1
ATOM 1705 C C . ASN A 1 212 ? -8.601 17.490 -1.316 1.00 92.81 212 ASN A C 1
ATOM 1707 O O . ASN A 1 212 ? -9.381 18.369 -0.969 1.00 92.81 212 ASN A O 1
ATOM 1711 N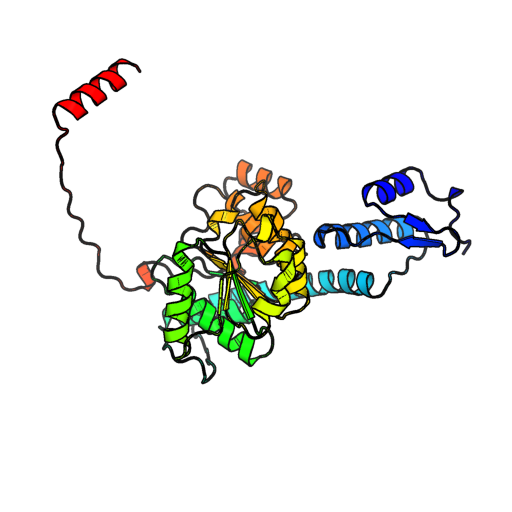 N . HIS A 1 213 ? -8.898 16.188 -1.243 1.00 93.75 213 HIS A N 1
ATOM 1712 C CA . HIS A 1 213 ? -10.236 15.651 -0.951 1.00 93.75 213 HIS A CA 1
ATOM 1713 C C . HIS A 1 213 ? -10.219 14.634 0.196 1.00 93.75 213 HIS A C 1
ATOM 1715 O O . HIS A 1 213 ? -10.897 13.604 0.168 1.00 93.75 213 HIS A O 1
ATOM 1721 N N . GLN A 1 214 ? -9.400 14.906 1.212 1.00 89.00 214 GLN A N 1
ATOM 1722 C CA . GLN A 1 214 ? -9.114 13.965 2.291 1.00 89.00 214 GLN A CA 1
ATOM 1723 C C . GLN A 1 214 ? -10.380 13.478 3.010 1.00 89.00 214 GLN A C 1
ATOM 1725 O O . GLN A 1 214 ? -10.538 12.281 3.231 1.00 89.00 214 GLN A O 1
ATOM 1730 N N . TYR A 1 215 ? -11.317 14.371 3.332 1.00 85.88 215 TYR A N 1
ATOM 1731 C CA . TYR A 1 215 ? -12.545 13.992 4.039 1.00 85.88 215 TYR A CA 1
ATOM 1732 C C . TYR A 1 215 ? -13.396 12.989 3.243 1.00 85.88 215 TYR A C 1
ATOM 1734 O O . TYR A 1 215 ? -13.810 11.956 3.773 1.00 85.88 215 TYR A O 1
ATOM 1742 N N . ALA A 1 216 ? -13.611 13.260 1.954 1.00 92.06 216 ALA A N 1
ATOM 1743 C CA . ALA A 1 216 ? -14.401 12.404 1.078 1.00 92.06 216 ALA A CA 1
ATOM 1744 C C . ALA A 1 216 ? -13.755 11.023 0.897 1.00 92.06 216 ALA A C 1
ATOM 1746 O O . ALA A 1 216 ? -14.429 9.999 1.021 1.00 92.06 216 ALA A O 1
ATOM 1747 N N . VAL A 1 217 ? -12.435 10.986 0.679 1.00 95.19 217 VAL A N 1
ATOM 1748 C CA . VAL A 1 217 ? -11.681 9.729 0.561 1.00 95.19 217 VAL A CA 1
ATOM 1749 C C . VAL A 1 217 ? -11.698 8.951 1.879 1.00 95.19 217 VAL A C 1
ATOM 1751 O O . VAL A 1 217 ? -11.904 7.741 1.854 1.00 95.19 217 VAL A O 1
ATOM 1754 N N . SER A 1 218 ? -11.544 9.623 3.026 1.00 91.19 218 SER A N 1
ATOM 1755 C CA . SER A 1 218 ? -11.605 8.978 4.344 1.00 91.19 218 SER A CA 1
ATOM 1756 C C . SER A 1 218 ? -12.955 8.301 4.562 1.00 91.19 218 SER A C 1
ATOM 1758 O O . SER A 1 218 ? -13.006 7.108 4.851 1.00 91.19 218 SER A O 1
ATOM 1760 N N . ARG A 1 219 ? -14.056 9.022 4.307 1.00 90.06 219 ARG A N 1
ATOM 1761 C CA . ARG A 1 219 ? -15.414 8.468 4.387 1.00 90.06 219 ARG A CA 1
ATOM 1762 C C . ARG A 1 219 ? -15.612 7.254 3.488 1.00 90.06 219 ARG A C 1
ATOM 1764 O O . ARG A 1 219 ? -16.224 6.275 3.909 1.00 90.06 219 ARG A O 1
ATOM 1771 N N . PHE A 1 220 ? -15.122 7.319 2.251 1.00 95.50 220 PHE A N 1
ATOM 1772 C CA . PHE A 1 220 ? -15.182 6.187 1.334 1.00 95.50 220 PHE A CA 1
ATOM 1773 C C . PHE A 1 220 ? -14.435 4.971 1.903 1.00 95.50 220 PHE A C 1
ATOM 1775 O O . PHE A 1 220 ? -14.974 3.865 1.879 1.00 95.50 220 PHE A O 1
ATOM 1782 N N . LEU A 1 221 ? -13.233 5.168 2.449 1.00 95.69 221 LEU A N 1
ATOM 1783 C CA . LEU A 1 221 ? -12.440 4.096 3.053 1.00 95.69 221 LEU A CA 1
ATOM 1784 C C . LEU A 1 221 ? -13.099 3.517 4.314 1.00 95.69 221 LEU A C 1
ATOM 1786 O O . LEU A 1 221 ? -13.100 2.305 4.476 1.00 95.69 221 LEU A O 1
ATOM 1790 N N . GLU A 1 222 ? -13.694 4.346 5.176 1.00 89.50 222 GLU A N 1
ATOM 1791 C CA . GLU A 1 222 ? -14.379 3.898 6.400 1.00 89.50 222 GLU A CA 1
ATOM 1792 C C . GLU A 1 222 ? -15.636 3.059 6.103 1.00 89.50 222 GLU A C 1
ATOM 1794 O O . GLU A 1 222 ? -15.949 2.124 6.839 1.00 89.50 222 GLU A O 1
ATOM 1799 N N . LYS A 1 223 ? -16.352 3.364 5.013 1.00 92.81 223 LYS A N 1
ATOM 1800 C CA . LYS A 1 223 ? -17.588 2.663 4.624 1.00 92.81 223 LYS A CA 1
ATOM 1801 C C . LYS A 1 223 ? -17.371 1.353 3.868 1.00 92.81 223 LYS A C 1
ATOM 1803 O O . LYS A 1 223 ? -18.316 0.577 3.737 1.00 92.81 223 LYS A O 1
ATOM 1808 N N . ASN A 1 224 ? -16.182 1.125 3.313 1.00 96.25 224 ASN A N 1
ATOM 1809 C CA . ASN A 1 224 ? -15.932 0.041 2.364 1.00 96.25 224 ASN A CA 1
ATOM 1810 C C . ASN A 1 224 ? -14.729 -0.811 2.781 1.00 96.25 224 ASN A C 1
ATOM 1812 O O . ASN A 1 224 ? -13.803 -0.340 3.437 1.00 96.25 224 ASN A O 1
ATOM 1816 N N . LYS A 1 225 ? -14.684 -2.071 2.337 1.00 97.50 225 LYS A N 1
ATOM 1817 C CA . LYS A 1 225 ? -13.544 -2.950 2.613 1.00 97.50 225 LYS A CA 1
ATOM 1818 C C . LYS A 1 225 ? -12.475 -2.793 1.536 1.00 97.50 225 LYS A C 1
ATOM 1820 O O . LYS A 1 225 ? -12.396 -3.569 0.585 1.00 97.50 225 LYS A O 1
ATOM 1825 N N . VAL A 1 226 ? -11.644 -1.763 1.668 1.00 98.50 226 VAL A N 1
ATOM 1826 C CA . VAL A 1 226 ? -10.730 -1.347 0.594 1.00 98.50 226 VAL A CA 1
ATOM 1827 C C . VAL A 1 226 ? -9.315 -1.902 0.777 1.00 98.50 226 VAL A C 1
ATOM 1829 O O . VAL A 1 226 ? -8.699 -1.746 1.837 1.00 98.50 226 VAL A O 1
ATOM 1832 N N . LEU A 1 227 ? -8.772 -2.491 -0.293 1.00 98.81 227 LEU A N 1
ATOM 1833 C CA . LEU A 1 227 ? -7.332 -2.643 -0.497 1.00 98.81 227 LEU A CA 1
ATOM 1834 C C . LEU A 1 227 ? -6.780 -1.353 -1.114 1.00 98.81 227 LEU A C 1
ATOM 1836 O O . LEU A 1 227 ? -7.035 -1.059 -2.281 1.00 98.81 227 LEU A O 1
ATOM 1840 N N . MET A 1 228 ? -6.021 -0.584 -0.338 1.00 98.69 228 MET A N 1
ATOM 1841 C CA . MET A 1 228 ? -5.374 0.635 -0.815 1.00 98.69 228 MET A CA 1
ATOM 1842 C C . MET A 1 228 ? -3.963 0.323 -1.318 1.00 98.69 228 MET A C 1
ATOM 1844 O O . MET A 1 228 ? -3.146 -0.234 -0.587 1.00 98.69 228 MET A O 1
ATOM 1848 N N . ILE A 1 229 ? -3.663 0.681 -2.563 1.00 98.69 229 ILE A N 1
ATOM 1849 C CA . ILE A 1 229 ? -2.382 0.407 -3.215 1.00 98.69 229 ILE A CA 1
ATOM 1850 C C . ILE A 1 229 ? -1.720 1.728 -3.590 1.00 98.69 229 ILE A C 1
ATOM 1852 O O . ILE A 1 229 ? -2.320 2.542 -4.288 1.00 98.69 229 ILE A O 1
ATOM 1856 N N . LEU A 1 230 ? -0.473 1.922 -3.163 1.00 98.19 230 LEU A N 1
ATOM 1857 C CA . LEU A 1 230 ? 0.386 2.982 -3.688 1.00 98.19 230 LEU A CA 1
ATOM 1858 C C . LEU A 1 230 ? 1.292 2.394 -4.763 1.00 98.19 230 LEU A C 1
ATOM 1860 O O . LEU A 1 230 ? 2.201 1.622 -4.446 1.00 98.19 230 LEU A O 1
ATOM 1864 N N . ASP A 1 231 ? 1.043 2.758 -6.016 1.00 97.19 231 ASP A N 1
ATOM 1865 C CA . ASP A 1 231 ? 1.874 2.354 -7.145 1.00 97.19 231 ASP A CA 1
ATOM 1866 C C . ASP A 1 231 ? 2.883 3.445 -7.495 1.00 97.19 231 ASP A C 1
ATOM 1868 O O . ASP A 1 231 ? 2.554 4.630 -7.538 1.00 97.19 231 ASP A O 1
ATOM 1872 N N . GLU A 1 232 ? 4.126 3.039 -7.732 1.00 92.88 232 GLU A N 1
ATOM 1873 C CA . GLU A 1 232 ? 5.282 3.932 -7.753 1.00 92.88 232 GLU A CA 1
ATOM 1874 C C . GLU A 1 232 ? 5.399 4.750 -6.452 1.00 92.88 232 GLU A C 1
ATOM 1876 O O . GLU A 1 232 ? 5.515 5.979 -6.443 1.00 92.88 232 GLU A O 1
ATOM 1881 N N . SER A 1 233 ? 5.411 4.043 -5.316 1.00 89.50 233 SER A N 1
ATOM 1882 C CA . SER A 1 233 ? 5.411 4.620 -3.959 1.00 89.50 233 SER A CA 1
ATOM 1883 C C . SER A 1 233 ? 6.565 5.571 -3.637 1.00 89.50 233 SER A C 1
ATOM 1885 O O . SER A 1 233 ? 6.510 6.289 -2.640 1.00 89.50 233 SER A O 1
ATOM 1887 N N . HIS A 1 234 ? 7.587 5.657 -4.490 1.00 85.31 234 HIS A N 1
ATOM 1888 C CA . HIS A 1 234 ? 8.626 6.678 -4.379 1.00 85.31 234 HIS A CA 1
ATOM 1889 C C . HIS A 1 234 ? 8.057 8.116 -4.426 1.00 85.31 234 HIS A C 1
ATOM 1891 O O . HIS A 1 234 ? 8.725 9.047 -3.977 1.00 85.31 234 HIS A O 1
ATOM 1897 N N . ASN A 1 235 ? 6.816 8.304 -4.897 1.00 86.56 235 ASN A N 1
ATOM 1898 C CA . ASN A 1 235 ? 6.080 9.573 -4.841 1.00 86.56 235 ASN A CA 1
ATOM 1899 C C . ASN A 1 235 ? 5.748 10.051 -3.410 1.00 86.56 235 ASN A C 1
ATOM 1901 O O . ASN A 1 235 ? 5.489 11.237 -3.220 1.00 86.56 235 ASN A O 1
ATOM 1905 N N . ILE A 1 236 ? 5.791 9.174 -2.395 1.00 88.44 236 ILE A N 1
ATOM 1906 C CA . ILE A 1 236 ? 5.533 9.534 -0.984 1.00 88.44 236 ILE A CA 1
ATOM 1907 C C . ILE A 1 236 ? 6.787 9.529 -0.108 1.00 88.44 236 ILE A C 1
ATOM 1909 O O . ILE A 1 236 ? 6.681 9.558 1.114 1.00 88.44 236 ILE A O 1
ATOM 1913 N N . LYS A 1 237 ? 7.985 9.499 -0.699 1.00 85.25 237 LYS A N 1
ATOM 1914 C CA . LYS A 1 237 ? 9.245 9.383 0.055 1.00 85.25 237 LYS A CA 1
ATOM 1915 C C . LYS A 1 237 ? 9.545 10.571 0.978 1.00 85.25 237 LYS A C 1
ATOM 1917 O O . LYS A 1 237 ? 10.222 10.424 1.988 1.00 85.25 237 LYS A O 1
ATOM 1922 N N . ASN A 1 238 ? 9.035 11.759 0.641 1.00 85.19 238 ASN A N 1
ATOM 1923 C CA . ASN A 1 238 ? 9.270 12.953 1.443 1.00 85.19 238 ASN A CA 1
ATOM 1924 C C . ASN A 1 238 ? 8.430 12.903 2.726 1.00 85.19 238 ASN A C 1
ATOM 1926 O O . ASN A 1 238 ? 7.226 13.159 2.682 1.00 85.19 238 ASN A O 1
ATOM 1930 N N . MET A 1 239 ? 9.079 12.659 3.868 1.00 83.81 239 MET A N 1
ATOM 1931 C CA . MET A 1 239 ? 8.427 12.657 5.180 1.00 83.81 239 MET A CA 1
ATOM 1932 C C . MET A 1 239 ? 7.751 13.991 5.542 1.00 83.81 239 MET A C 1
ATOM 1934 O O . MET A 1 239 ? 6.916 14.029 6.440 1.00 83.81 239 MET A O 1
ATOM 1938 N N . GLU A 1 240 ? 8.157 15.114 4.946 1.00 84.69 240 GLU A N 1
ATOM 1939 C CA . GLU A 1 240 ? 7.560 16.448 5.150 1.00 84.69 240 GLU A CA 1
ATOM 1940 C C . GLU A 1 240 ? 6.531 16.802 4.066 1.00 84.69 240 GLU A C 1
ATOM 1942 O O . GLU A 1 240 ? 5.898 17.856 4.111 1.00 84.69 240 GLU A O 1
ATOM 1947 N N . GLY A 1 241 ? 6.339 15.918 3.084 1.00 88.62 241 GLY A N 1
ATOM 1948 C CA . GLY A 1 241 ? 5.418 16.132 1.983 1.00 88.62 241 GLY A CA 1
ATOM 1949 C C . GLY A 1 241 ? 3.963 16.069 2.438 1.00 88.62 241 GLY A C 1
ATOM 1950 O O . GLY A 1 241 ? 3.526 15.081 3.025 1.00 88.62 241 GLY A O 1
ATOM 1951 N N . LYS A 1 242 ? 3.173 17.086 2.074 1.00 91.12 242 LYS A N 1
ATOM 1952 C CA . LYS A 1 242 ? 1.724 17.122 2.348 1.00 91.12 242 LYS A CA 1
ATOM 1953 C C . LYS A 1 242 ? 0.990 15.893 1.799 1.00 91.12 242 LYS A C 1
ATOM 1955 O O . LYS A 1 242 ? 0.127 15.347 2.473 1.00 91.12 242 LYS A O 1
ATOM 1960 N N . ILE A 1 243 ? 1.376 15.432 0.606 1.00 93.31 243 ILE A N 1
ATOM 1961 C CA . ILE A 1 243 ? 0.832 14.215 -0.018 1.00 93.31 243 ILE A CA 1
ATOM 1962 C C . ILE A 1 243 ? 1.108 12.982 0.851 1.00 93.31 243 ILE A C 1
ATOM 1964 O O . ILE A 1 243 ? 0.201 12.190 1.089 1.00 93.31 243 ILE A O 1
ATOM 1968 N N . ALA A 1 244 ? 2.344 12.823 1.339 1.00 92.31 244 ALA A N 1
ATOM 1969 C CA . ALA A 1 244 ? 2.718 11.686 2.174 1.00 92.31 244 ALA A CA 1
ATOM 1970 C C . ALA A 1 244 ? 1.928 11.687 3.489 1.00 92.31 244 ALA A C 1
ATOM 1972 O O . ALA A 1 244 ? 1.357 10.663 3.844 1.00 92.31 244 ALA A O 1
ATOM 1973 N N . ASN A 1 245 ? 1.820 12.841 4.155 1.00 90.38 245 ASN A N 1
ATOM 1974 C CA . ASN A 1 245 ? 1.041 12.971 5.390 1.00 90.38 245 ASN A CA 1
ATOM 1975 C C . ASN A 1 245 ? -0.444 12.653 5.170 1.00 90.38 245 ASN A C 1
ATOM 1977 O O . ASN A 1 245 ? -1.002 11.843 5.901 1.00 90.38 245 ASN A O 1
ATOM 1981 N N . SER A 1 246 ? -1.061 13.207 4.122 1.00 92.19 246 SER A N 1
ATOM 1982 C CA . SER A 1 246 ? -2.462 12.919 3.789 1.00 92.19 246 SER A CA 1
ATOM 1983 C C . SER A 1 246 ? -2.700 11.424 3.536 1.00 92.19 246 SER A C 1
ATOM 1985 O O . SER A 1 246 ? -3.655 10.845 4.049 1.00 92.19 246 SER A O 1
ATOM 1987 N N . LEU A 1 247 ? -1.798 10.761 2.803 1.00 95.25 247 LEU A N 1
ATOM 1988 C CA . LEU A 1 247 ? -1.897 9.324 2.549 1.00 95.25 247 LEU A CA 1
ATOM 1989 C C . LEU A 1 247 ? -1.653 8.475 3.796 1.00 95.25 247 LEU A C 1
ATOM 1991 O O . LEU A 1 247 ? -2.344 7.477 3.963 1.00 95.25 247 LEU A O 1
ATOM 1995 N N . LEU A 1 248 ? -0.717 8.855 4.670 1.00 92.12 248 LEU A N 1
ATOM 1996 C CA . LEU A 1 248 ? -0.511 8.196 5.963 1.00 92.12 248 LEU A CA 1
ATOM 1997 C C . LEU A 1 248 ? -1.786 8.251 6.810 1.00 92.12 248 LEU A C 1
ATOM 1999 O O . LEU A 1 248 ? -2.211 7.227 7.341 1.00 92.12 248 LEU A O 1
ATOM 2003 N N . GLU A 1 249 ? -2.432 9.412 6.876 1.00 88.19 249 GLU A N 1
ATOM 2004 C CA . GLU A 1 249 ? -3.675 9.598 7.628 1.00 88.19 249 GLU A CA 1
ATOM 2005 C C . GLU A 1 249 ? -4.821 8.767 7.043 1.00 88.19 249 GLU A C 1
ATOM 2007 O O . GLU A 1 249 ? -5.433 7.968 7.750 1.00 88.19 249 GLU A O 1
ATOM 2012 N N . LEU A 1 250 ? -5.060 8.882 5.734 1.00 92.94 250 LEU A N 1
ATOM 2013 C CA . LEU A 1 250 ? -6.105 8.123 5.041 1.00 92.94 250 LEU A CA 1
ATOM 2014 C C . LEU A 1 250 ? -5.892 6.621 5.116 1.00 92.94 250 LEU A C 1
ATOM 2016 O O . LEU A 1 250 ? -6.853 5.854 5.197 1.00 92.94 250 LEU A O 1
ATOM 2020 N N . SER A 1 251 ? -4.630 6.195 5.100 1.00 94.38 251 SER A N 1
ATOM 2021 C CA . SER A 1 251 ? -4.311 4.786 5.156 1.00 94.38 251 SER A CA 1
ATOM 2022 C C . SER A 1 251 ? -4.915 4.150 6.399 1.00 94.38 251 SER A C 1
ATOM 2024 O O . SER A 1 251 ? -5.414 3.041 6.265 1.00 94.38 251 SER A O 1
ATOM 2026 N N . ALA A 1 252 ? -5.008 4.831 7.550 1.00 90.00 252 ALA A N 1
ATOM 2027 C CA . ALA A 1 252 ? -5.611 4.283 8.769 1.00 90.00 252 ALA A CA 1
ATOM 2028 C C . ALA A 1 252 ? -7.038 3.745 8.555 1.00 90.00 252 ALA A C 1
ATOM 2030 O O . ALA A 1 252 ? -7.403 2.747 9.173 1.00 90.00 252 ALA A O 1
ATOM 2031 N N . SER A 1 253 ? -7.806 4.304 7.620 1.00 90.75 253 SER A N 1
ATOM 2032 C CA . SER A 1 253 ? -9.165 3.848 7.298 1.00 90.75 253 SER A CA 1
ATOM 2033 C C . SER A 1 253 ? -9.209 2.670 6.312 1.00 90.75 253 SER A C 1
ATOM 2035 O O . SER A 1 253 ? -10.210 1.966 6.248 1.00 90.75 253 SER A O 1
ATOM 2037 N N . ALA A 1 254 ? -8.129 2.393 5.573 1.00 95.44 254 ALA A N 1
ATOM 2038 C CA . ALA A 1 254 ? -8.066 1.260 4.647 1.00 95.44 254 ALA A CA 1
ATOM 2039 C C . ALA A 1 254 ? -8.006 -0.099 5.374 1.00 95.44 254 ALA A C 1
ATOM 2041 O O . ALA A 1 254 ? -7.361 -0.246 6.416 1.00 95.44 254 ALA A O 1
ATOM 2042 N N . THR A 1 255 ? -8.631 -1.128 4.790 1.00 96.38 255 THR A N 1
ATOM 2043 C CA . THR A 1 255 ? -8.669 -2.487 5.365 1.00 96.38 255 THR A CA 1
ATOM 2044 C C . THR A 1 255 ? -7.353 -3.242 5.169 1.00 96.38 255 THR A C 1
ATOM 2046 O O . THR A 1 255 ? -6.891 -3.976 6.053 1.00 96.38 255 THR A O 1
ATOM 2049 N N . ARG A 1 256 ? -6.753 -3.080 3.987 1.00 98.00 256 ARG A N 1
ATOM 2050 C CA . ARG A 1 256 ? -5.462 -3.657 3.600 1.00 98.00 256 ARG A CA 1
ATOM 2051 C C . ARG A 1 256 ? -4.673 -2.646 2.789 1.00 98.00 256 ARG A C 1
ATOM 2053 O O . ARG A 1 256 ? -5.262 -1.771 2.152 1.00 98.00 256 ARG A O 1
ATOM 2060 N N . ARG A 1 257 ? -3.348 -2.761 2.817 1.00 98.44 257 ARG A N 1
ATOM 2061 C CA . ARG A 1 257 ? -2.452 -1.773 2.212 1.00 98.44 257 ARG A CA 1
ATOM 2062 C C . ARG A 1 257 ? -1.310 -2.443 1.489 1.00 98.44 257 ARG A C 1
ATOM 2064 O O . ARG A 1 257 ? -0.580 -3.211 2.109 1.00 98.44 257 ARG A O 1
ATOM 2071 N N . PHE A 1 258 ? -1.122 -2.102 0.219 1.00 98.62 258 PHE A N 1
ATOM 2072 C CA . PHE A 1 258 ? 0.059 -2.500 -0.535 1.00 98.62 258 PHE A CA 1
ATOM 2073 C C . PHE A 1 258 ? 0.876 -1.306 -0.997 1.00 98.62 258 PHE A C 1
ATOM 2075 O O . PHE A 1 258 ? 0.355 -0.248 -1.347 1.00 98.62 258 PHE A O 1
ATOM 2082 N N . ILE A 1 259 ? 2.182 -1.523 -1.039 1.00 97.12 259 ILE A N 1
ATOM 2083 C CA . ILE A 1 259 ? 3.148 -0.596 -1.613 1.00 97.12 259 ILE A CA 1
ATOM 2084 C C . ILE A 1 259 ? 3.852 -1.287 -2.763 1.00 97.12 259 ILE A C 1
ATOM 2086 O O . ILE A 1 259 ? 4.411 -2.365 -2.578 1.00 97.12 259 ILE A O 1
ATOM 2090 N N . LEU A 1 260 ? 3.862 -0.656 -3.934 1.00 96.56 260 LEU A N 1
ATOM 2091 C CA . LEU A 1 260 ? 4.531 -1.162 -5.124 1.00 96.56 260 LEU A CA 1
ATOM 2092 C C . LEU A 1 260 ? 5.559 -0.139 -5.604 1.00 96.56 260 LEU A C 1
ATOM 2094 O O . LEU A 1 260 ? 5.236 1.020 -5.859 1.00 96.56 260 LEU A O 1
ATOM 2098 N N . SER A 1 261 ? 6.812 -0.565 -5.756 1.00 91.44 261 SER A N 1
ATOM 2099 C CA . SER A 1 261 ? 7.857 0.286 -6.338 1.00 91.44 261 SER A CA 1
ATOM 2100 C C . SER A 1 261 ? 9.018 -0.544 -6.866 1.00 91.44 261 SER A C 1
ATOM 2102 O O . SER A 1 261 ? 9.462 -1.488 -6.224 1.00 91.44 261 SER A O 1
ATOM 2104 N N . GLY A 1 262 ? 9.547 -0.203 -8.043 1.00 84.00 262 GLY A N 1
ATOM 2105 C CA . GLY A 1 262 ? 10.798 -0.808 -8.526 1.00 84.00 262 GLY A CA 1
ATOM 2106 C C . GLY A 1 262 ? 12.049 -0.284 -7.806 1.00 84.00 262 GLY A C 1
ATOM 2107 O O . GLY A 1 262 ? 13.100 -0.931 -7.830 1.00 84.00 262 GLY A O 1
ATOM 2108 N N . THR A 1 263 ? 11.929 0.881 -7.171 1.00 78.81 263 THR A N 1
ATOM 2109 C CA . THR A 1 263 ? 13.004 1.646 -6.533 1.00 78.81 263 THR A CA 1
ATOM 2110 C C . THR A 1 263 ? 12.506 2.151 -5.175 1.00 78.81 263 THR A C 1
ATOM 2112 O O . THR A 1 263 ? 12.098 3.308 -5.066 1.00 78.81 263 THR A O 1
ATOM 2115 N N . PRO A 1 264 ? 12.473 1.292 -4.138 1.00 64.94 264 PRO A N 1
ATOM 2116 C CA . PRO A 1 264 ? 11.937 1.665 -2.825 1.00 64.94 264 PRO A CA 1
ATOM 2117 C C . PRO A 1 264 ? 12.722 2.786 -2.145 1.00 64.94 264 PRO A C 1
ATOM 2119 O O . PRO A 1 264 ? 12.159 3.531 -1.356 1.00 64.94 264 PRO A O 1
ATOM 2122 N N . MET A 1 265 ? 14.008 2.912 -2.466 1.00 70.62 265 MET A N 1
ATOM 2123 C CA . MET A 1 265 ? 14.899 3.942 -1.950 1.00 70.62 265 MET A CA 1
ATOM 2124 C C . MET A 1 265 ? 15.695 4.555 -3.100 1.00 70.62 265 MET A C 1
ATOM 2126 O O . MET A 1 265 ? 16.789 4.082 -3.411 1.00 70.62 265 MET A O 1
ATOM 2130 N N . PRO A 1 266 ? 15.149 5.549 -3.807 1.00 59.09 266 PRO A N 1
ATOM 2131 C CA . PRO A 1 266 ? 15.907 6.215 -4.852 1.00 59.09 266 PRO A CA 1
ATOM 2132 C C . PRO A 1 266 ? 17.064 7.053 -4.284 1.00 59.09 266 PRO A C 1
ATOM 2134 O O . PRO A 1 266 ? 18.067 7.187 -4.976 1.00 59.09 266 PRO A O 1
ATOM 2137 N N . ASN A 1 267 ? 16.937 7.593 -3.059 1.00 65.69 267 ASN A N 1
ATOM 2138 C CA . ASN A 1 267 ? 17.894 8.559 -2.516 1.00 65.69 267 ASN A CA 1
ATOM 2139 C C . ASN A 1 267 ? 18.496 8.122 -1.170 1.00 65.69 267 ASN A C 1
ATOM 2141 O O . ASN A 1 267 ? 19.687 7.840 -1.117 1.00 65.69 267 ASN A O 1
ATOM 2145 N N . ASN A 1 268 ? 17.691 8.052 -0.100 1.00 77.44 268 ASN A N 1
ATOM 2146 C CA . ASN A 1 268 ? 18.177 7.892 1.281 1.00 77.44 268 ASN A CA 1
ATOM 2147 C C . ASN A 1 268 ? 17.320 6.889 2.076 1.00 77.44 268 ASN A C 1
ATOM 2149 O O . ASN A 1 268 ? 16.164 6.642 1.739 1.00 77.44 268 ASN A O 1
ATOM 2153 N N . TRP A 1 269 ? 17.852 6.361 3.186 1.00 84.62 269 TRP A N 1
ATOM 2154 C CA . TRP A 1 269 ? 17.124 5.483 4.126 1.00 84.62 269 TRP A CA 1
ATOM 2155 C C . TRP A 1 269 ? 15.853 6.120 4.701 1.00 84.62 269 TRP A C 1
ATOM 2157 O O . TRP A 1 269 ? 14.898 5.419 5.019 1.00 84.62 269 TRP A O 1
ATOM 2167 N N . GLU A 1 270 ? 15.806 7.451 4.756 1.00 82.38 270 GLU A N 1
ATOM 2168 C CA . GLU A 1 270 ? 14.625 8.237 5.127 1.00 82.38 270 GLU A CA 1
ATOM 2169 C C . GLU A 1 270 ? 13.392 7.913 4.261 1.00 82.38 270 GLU A C 1
ATOM 2171 O O . GLU A 1 270 ? 12.271 7.884 4.770 1.00 82.38 270 GLU A O 1
ATOM 2176 N N . ASP A 1 271 ? 13.590 7.576 2.981 1.00 83.44 271 ASP A N 1
ATOM 2177 C CA . ASP A 1 271 ? 12.509 7.300 2.024 1.00 83.44 271 ASP A CA 1
ATOM 2178 C C . ASP A 1 271 ? 11.627 6.103 2.449 1.00 83.44 271 ASP A C 1
ATOM 2180 O O . ASP A 1 271 ? 10.486 5.960 2.002 1.00 83.44 271 ASP A O 1
ATOM 2184 N N . ILE A 1 272 ? 12.148 5.224 3.311 1.00 89.62 272 ILE A N 1
ATOM 2185 C CA . ILE A 1 272 ? 11.456 4.031 3.814 1.00 89.62 272 ILE A CA 1
ATOM 2186 C C . ILE A 1 272 ? 10.402 4.385 4.861 1.00 89.62 272 ILE A C 1
ATOM 2188 O O . ILE A 1 272 ? 9.368 3.720 4.927 1.00 89.62 272 ILE A O 1
ATOM 2192 N N . TRP A 1 273 ? 10.622 5.421 5.671 1.00 93.31 273 TRP A N 1
ATOM 2193 C CA . TRP A 1 273 ? 9.786 5.658 6.847 1.00 93.31 273 TRP A CA 1
ATOM 2194 C C . TRP A 1 273 ? 8.320 5.880 6.481 1.00 93.31 273 TRP A C 1
ATOM 2196 O O . TRP A 1 273 ? 7.442 5.242 7.058 1.00 93.31 273 TRP A O 1
ATOM 2206 N N . THR A 1 274 ? 8.043 6.727 5.485 1.00 91.75 274 THR A N 1
ATOM 2207 C CA . THR A 1 274 ? 6.667 6.998 5.038 1.00 91.75 274 THR A CA 1
ATOM 2208 C C . THR A 1 274 ? 6.014 5.771 4.418 1.00 91.75 274 THR A C 1
ATOM 2210 O O . THR A 1 274 ? 4.823 5.550 4.604 1.00 91.75 274 THR A O 1
ATOM 2213 N N . GLN A 1 275 ? 6.782 4.940 3.716 1.00 92.81 275 GLN A N 1
ATOM 2214 C CA . GLN A 1 275 ? 6.271 3.722 3.099 1.00 92.81 275 GLN A CA 1
ATOM 2215 C C . GLN A 1 275 ? 5.841 2.706 4.164 1.00 92.81 275 GLN A C 1
ATOM 2217 O O . GLN A 1 275 ? 4.707 2.238 4.171 1.00 92.81 275 GLN A O 1
ATOM 2222 N N . PHE A 1 276 ? 6.697 2.385 5.126 1.00 94.44 276 PHE A N 1
ATOM 2223 C CA . PHE A 1 276 ? 6.345 1.362 6.114 1.00 94.44 276 PHE A CA 1
ATOM 2224 C C . PHE A 1 276 ? 5.319 1.866 7.136 1.00 94.44 276 PHE A C 1
ATOM 2226 O O . PHE A 1 276 ? 4.402 1.118 7.475 1.00 94.44 276 PHE A O 1
ATOM 2233 N N . ASN A 1 277 ? 5.363 3.146 7.523 1.00 93.75 277 ASN A N 1
ATOM 2234 C CA . ASN A 1 277 ? 4.279 3.735 8.315 1.00 93.75 277 ASN A CA 1
ATOM 2235 C C . ASN A 1 277 ? 2.960 3.819 7.532 1.00 93.75 277 ASN A C 1
ATOM 2237 O O . ASN A 1 277 ? 1.906 3.763 8.146 1.00 93.75 277 ASN A O 1
ATOM 2241 N N . PHE A 1 278 ? 2.966 3.887 6.196 1.00 95.31 278 PHE A N 1
ATOM 2242 C CA . PHE A 1 278 ? 1.724 3.752 5.427 1.00 95.31 278 PHE A CA 1
ATOM 2243 C C . PHE A 1 278 ? 1.127 2.353 5.574 1.00 95.31 278 PHE A C 1
ATOM 2245 O O . PHE A 1 278 ? -0.083 2.232 5.683 1.00 95.31 278 PHE A O 1
ATOM 2252 N N . LEU A 1 279 ? 1.936 1.290 5.614 1.00 96.31 279 LEU A N 1
ATOM 2253 C CA . LEU A 1 279 ? 1.423 -0.071 5.822 1.00 96.31 279 LEU A CA 1
ATOM 2254 C C . LEU A 1 279 ? 0.786 -0.242 7.211 1.00 96.31 279 LEU A C 1
ATOM 2256 O O . LEU A 1 279 ? -0.260 -0.892 7.335 1.00 96.31 279 LEU A O 1
ATOM 2260 N N . TRP A 1 280 ? 1.388 0.381 8.225 1.00 94.81 280 TRP A N 1
ATOM 2261 C CA . TRP A 1 280 ? 0.993 0.296 9.631 1.00 94.81 280 TRP A CA 1
ATOM 2262 C C . TRP A 1 280 ? 0.873 1.696 10.259 1.00 94.81 280 TRP A C 1
ATOM 2264 O O . TRP A 1 280 ? 1.730 2.092 11.038 1.00 94.81 280 TRP A O 1
ATOM 2274 N N . PRO A 1 281 ? -0.180 2.466 9.928 1.00 89.50 281 PRO A N 1
ATOM 2275 C CA . PRO A 1 281 ? -0.263 3.892 10.271 1.00 89.50 281 PRO A CA 1
ATOM 2276 C C . PRO A 1 281 ? -0.625 4.177 11.727 1.00 89.50 281 PRO A C 1
ATOM 2278 O O . PRO A 1 281 ? -0.336 5.263 12.229 1.00 89.50 281 PRO A O 1
ATOM 2281 N N . ILE A 1 282 ? -1.273 3.221 12.394 1.00 84.88 282 ILE A N 1
ATOM 2282 C CA . ILE A 1 282 ? -1.776 3.373 13.764 1.00 84.88 282 ILE A CA 1
ATOM 2283 C C . ILE A 1 282 ? -0.658 3.148 14.791 1.00 84.88 282 ILE A C 1
ATOM 2285 O O . ILE A 1 282 ? -0.612 3.836 15.806 1.00 84.88 282 ILE A O 1
ATOM 2289 N N . ILE A 1 283 ? 0.271 2.234 14.505 1.00 86.00 283 ILE A N 1
ATOM 2290 C CA . ILE A 1 283 ? 1.379 1.862 15.393 1.00 86.00 283 ILE A CA 1
ATOM 2291 C C . ILE A 1 283 ? 2.705 2.455 14.895 1.00 86.00 283 ILE A C 1
ATOM 2293 O O . ILE A 1 283 ? 2.943 2.560 13.695 1.00 86.00 283 ILE A O 1
ATOM 2297 N N . GLU A 1 284 ? 3.596 2.852 15.804 1.00 84.00 284 GLU A N 1
ATOM 2298 C CA . GLU A 1 284 ? 4.899 3.438 15.449 1.00 84.00 284 GLU A CA 1
ATOM 2299 C C . GLU A 1 284 ? 5.962 2.349 15.219 1.00 84.00 284 GLU A C 1
ATOM 2301 O O . GLU A 1 284 ? 6.806 2.095 16.069 1.00 84.00 284 GLU A O 1
ATOM 2306 N N . ILE A 1 285 ? 5.932 1.688 14.056 1.00 91.44 285 ILE A N 1
ATOM 2307 C CA . ILE A 1 285 ? 6.818 0.536 13.772 1.00 91.44 285 ILE A CA 1
ATOM 2308 C C . ILE A 1 285 ? 8.281 0.901 13.476 1.00 91.44 285 ILE A C 1
ATOM 2310 O O . ILE A 1 285 ? 9.142 0.024 13.461 1.00 91.44 285 ILE A O 1
ATOM 2314 N N . LEU A 1 286 ? 8.560 2.175 13.193 1.00 92.19 286 LEU A N 1
ATOM 2315 C CA . LEU A 1 286 ? 9.888 2.704 12.854 1.00 92.19 286 LEU A CA 1
ATOM 2316 C C . LEU A 1 286 ? 10.239 3.926 13.709 1.00 92.19 286 LEU A C 1
ATOM 2318 O O . LEU A 1 286 ? 10.868 4.855 13.209 1.00 92.19 286 LEU A O 1
ATOM 2322 N N . ASP A 1 287 ? 9.770 3.952 14.956 1.00 90.56 287 ASP A N 1
ATOM 2323 C CA . ASP A 1 287 ? 9.854 5.101 15.857 1.00 90.56 287 ASP A CA 1
ATOM 2324 C C . ASP A 1 287 ? 9.246 6.398 15.285 1.00 90.56 287 ASP A C 1
ATOM 2326 O O . ASP A 1 287 ? 8.757 6.504 14.148 1.00 90.56 287 ASP A O 1
ATOM 2330 N N . LYS A 1 288 ? 9.287 7.443 16.114 1.00 88.12 288 LYS A N 1
ATOM 2331 C CA . LYS A 1 288 ? 8.932 8.797 15.702 1.00 88.12 288 LYS A CA 1
ATOM 2332 C C . LYS A 1 288 ? 9.841 9.258 14.568 1.00 88.12 288 LYS A C 1
ATOM 2334 O O . LYS A 1 288 ? 11.050 9.033 14.567 1.00 88.12 288 LYS A O 1
ATOM 2339 N N . LYS A 1 289 ? 9.255 10.019 13.645 1.00 88.56 289 LYS A N 1
ATOM 2340 C CA . LYS A 1 289 ? 9.910 10.553 12.443 1.00 88.56 289 LYS A CA 1
ATOM 2341 C C . LYS A 1 289 ? 11.308 11.138 12.691 1.00 88.56 289 LYS A C 1
ATOM 2343 O O . LYS A 1 289 ? 12.224 10.859 11.925 1.00 88.56 289 LYS A O 1
ATOM 2348 N N . PHE A 1 290 ? 11.479 11.960 13.731 1.00 88.75 290 PHE A N 1
ATOM 2349 C CA . PHE A 1 290 ? 12.770 12.594 14.025 1.00 88.75 290 PHE A CA 1
ATOM 2350 C C . PHE A 1 290 ? 13.815 11.585 14.520 1.00 88.75 290 PHE A C 1
ATOM 2352 O O . PHE A 1 290 ? 14.955 11.649 14.078 1.00 88.75 290 PHE A O 1
ATOM 2359 N N . VAL A 1 291 ? 13.413 10.610 15.345 1.00 92.31 291 VAL A N 1
ATOM 2360 C CA . VAL A 1 291 ? 14.293 9.546 15.856 1.00 92.31 291 VAL A CA 1
ATOM 2361 C C . VAL A 1 291 ? 14.814 8.698 14.701 1.00 92.31 291 VAL A C 1
ATOM 2363 O O . VAL A 1 291 ? 16.023 8.518 14.563 1.00 92.31 291 VAL A O 1
ATOM 2366 N N . PHE A 1 292 ? 13.919 8.248 13.817 1.00 92.75 292 PHE A N 1
ATOM 2367 C CA . PHE A 1 292 ? 14.296 7.471 12.637 1.00 92.75 292 PHE A CA 1
ATOM 2368 C C . PHE A 1 292 ? 15.232 8.245 11.708 1.00 92.75 292 PHE A C 1
ATOM 2370 O O . PHE A 1 292 ? 16.254 7.724 11.253 1.00 92.75 292 PHE A O 1
ATOM 2377 N N . ARG A 1 293 ? 14.889 9.506 11.419 1.00 91.31 293 ARG A N 1
ATOM 2378 C CA . ARG A 1 293 ? 15.681 10.372 10.546 1.00 91.31 293 ARG A CA 1
ATOM 2379 C C . ARG A 1 293 ? 17.088 10.576 11.098 1.00 91.31 293 ARG A C 1
ATOM 2381 O O . ARG A 1 293 ? 18.058 10.405 10.367 1.00 91.31 293 ARG A O 1
ATOM 2388 N N . ASP A 1 294 ? 17.205 10.916 12.375 1.00 92.25 294 ASP A N 1
ATOM 2389 C CA . ASP A 1 294 ? 18.500 11.205 12.984 1.00 92.25 294 ASP A CA 1
ATOM 2390 C C . ASP A 1 294 ? 19.346 9.925 13.090 1.00 92.25 294 ASP A C 1
ATOM 2392 O O . ASP A 1 294 ? 20.524 9.938 12.731 1.00 92.25 294 ASP A O 1
ATOM 2396 N N . PHE A 1 295 ? 18.734 8.789 13.452 1.00 93.12 295 PHE A N 1
ATOM 2397 C CA . PHE A 1 295 ? 19.400 7.484 13.463 1.00 93.12 295 PHE A CA 1
ATOM 2398 C C . PHE A 1 295 ? 19.974 7.115 12.088 1.00 93.12 295 PHE A C 1
ATOM 2400 O O . PHE A 1 295 ? 21.166 6.826 11.968 1.00 93.12 295 PHE A O 1
ATOM 2407 N N . THR A 1 296 ? 19.141 7.148 11.043 1.00 91.62 296 THR A N 1
ATOM 2408 C CA . THR A 1 296 ? 19.536 6.720 9.691 1.00 91.62 296 THR A CA 1
ATOM 2409 C C . THR A 1 296 ? 20.545 7.667 9.040 1.00 91.62 296 THR A C 1
ATOM 2411 O O . THR A 1 296 ? 21.413 7.212 8.295 1.00 91.62 296 THR A O 1
ATOM 2414 N N . ARG A 1 297 ? 20.507 8.969 9.361 1.00 90.06 297 ARG A N 1
ATOM 2415 C CA . ARG A 1 297 ? 21.532 9.939 8.934 1.00 90.06 297 ARG A CA 1
ATOM 2416 C C . ARG A 1 297 ? 22.881 9.702 9.596 1.00 90.06 297 ARG A C 1
ATOM 2418 O O . ARG A 1 297 ? 23.904 9.811 8.926 1.00 90.06 297 ARG A O 1
ATOM 2425 N N . ILE A 1 298 ? 22.896 9.404 10.894 1.00 90.69 298 ILE A N 1
ATOM 2426 C CA . ILE A 1 298 ? 24.144 9.185 11.635 1.00 90.69 298 ILE A CA 1
ATOM 2427 C C . ILE A 1 298 ? 24.777 7.853 11.230 1.00 90.69 298 ILE A C 1
ATOM 2429 O O . ILE A 1 298 ? 25.975 7.803 10.963 1.00 90.69 298 ILE A O 1
ATOM 2433 N N . ARG A 1 299 ? 23.984 6.776 11.164 1.00 89.88 299 ARG A N 1
ATOM 2434 C CA . ARG A 1 299 ? 24.501 5.442 10.832 1.00 89.88 299 ARG A CA 1
ATOM 2435 C C . ARG A 1 299 ? 24.724 5.194 9.349 1.00 89.88 299 ARG A C 1
ATOM 2437 O O . ARG A 1 299 ? 25.547 4.349 9.020 1.00 89.88 299 ARG A O 1
ATOM 2444 N N . GLN A 1 300 ? 24.002 5.896 8.475 1.00 89.81 300 GLN A N 1
ATOM 2445 C CA . GLN A 1 300 ? 23.973 5.606 7.038 1.00 89.81 300 GLN A CA 1
ATOM 2446 C C . GLN A 1 300 ? 23.496 4.169 6.724 1.00 89.81 300 GLN A C 1
ATOM 2448 O O . GLN A 1 300 ? 23.843 3.612 5.683 1.00 89.81 300 GLN A O 1
ATOM 2453 N N . ASP A 1 301 ? 22.663 3.584 7.594 1.00 89.88 301 ASP A N 1
ATOM 2454 C CA . ASP A 1 301 ? 21.994 2.288 7.422 1.00 89.88 301 ASP A CA 1
ATOM 2455 C C . ASP A 1 301 ? 20.628 2.250 8.148 1.00 89.88 301 ASP A C 1
ATOM 2457 O O . ASP A 1 301 ? 20.207 3.237 8.758 1.00 89.88 301 ASP A O 1
ATOM 2461 N N . LEU A 1 302 ? 19.922 1.113 8.072 1.00 89.88 302 LEU A N 1
ATOM 2462 C CA . LEU A 1 302 ? 18.678 0.864 8.822 1.00 89.88 302 LEU A CA 1
ATOM 2463 C C . LEU A 1 302 ? 18.904 0.268 10.216 1.00 89.88 302 LEU A C 1
ATOM 2465 O O . LEU A 1 302 ? 17.974 0.254 11.018 1.00 89.88 302 LEU A O 1
ATOM 2469 N N . GLY A 1 303 ? 20.093 -0.254 10.522 1.00 92.19 303 GLY A N 1
ATOM 2470 C CA . GLY A 1 303 ? 20.382 -0.959 11.769 1.00 92.19 303 GLY A CA 1
ATOM 2471 C C . GLY A 1 303 ? 19.270 -1.930 12.186 1.00 92.19 303 GLY A C 1
ATOM 2472 O O . GLY A 1 303 ? 18.870 -2.803 11.414 1.00 92.19 303 GLY A O 1
ATOM 2473 N N . HIS A 1 304 ? 18.739 -1.728 13.395 1.00 90.31 304 HIS A N 1
ATOM 2474 C CA . HIS A 1 304 ? 17.697 -2.566 13.998 1.00 90.31 304 HIS A CA 1
ATOM 2475 C C . HIS A 1 304 ? 16.334 -2.480 13.286 1.00 90.31 304 HIS A C 1
ATOM 2477 O O . HIS A 1 304 ? 15.524 -3.394 13.409 1.00 90.31 304 HIS A O 1
ATOM 2483 N N . TYR A 1 305 ? 16.077 -1.443 12.481 1.00 94.69 305 TYR A N 1
ATOM 2484 C CA . TYR A 1 305 ? 14.850 -1.365 11.684 1.00 94.69 305 TYR A CA 1
ATOM 2485 C C . TYR A 1 305 ? 14.807 -2.409 10.563 1.00 94.69 305 TYR A C 1
ATOM 2487 O O . TYR A 1 305 ? 13.732 -2.714 10.046 1.00 94.69 305 TYR A O 1
ATOM 2495 N N . THR A 1 306 ? 15.957 -2.980 10.186 1.00 93.50 306 THR A N 1
ATOM 2496 C CA . THR A 1 306 ? 16.035 -4.034 9.165 1.00 93.50 306 THR A CA 1
ATOM 2497 C C . THR A 1 306 ? 15.162 -5.231 9.535 1.00 93.50 306 THR A C 1
ATOM 2499 O O . THR A 1 306 ? 14.432 -5.727 8.679 1.00 93.50 306 THR A O 1
ATOM 2502 N N . ASP A 1 307 ? 15.166 -5.643 10.803 1.00 93.38 307 ASP A N 1
ATOM 2503 C CA . ASP A 1 307 ? 14.408 -6.807 11.282 1.00 93.38 307 ASP A CA 1
ATOM 2504 C C . ASP A 1 307 ? 12.896 -6.543 11.315 1.00 93.38 307 ASP A C 1
ATOM 2506 O O . ASP A 1 307 ? 12.088 -7.451 11.124 1.00 93.38 307 ASP A O 1
ATOM 2510 N N . THR A 1 308 ? 12.504 -5.279 11.478 1.00 94.94 308 THR A N 1
ATOM 2511 C CA . THR A 1 308 ? 11.114 -4.816 11.371 1.00 94.94 308 THR A CA 1
ATOM 2512 C C . THR A 1 308 ? 10.645 -4.777 9.914 1.00 94.94 308 THR A C 1
ATOM 2514 O O . THR A 1 308 ? 9.531 -5.192 9.597 1.00 94.94 308 THR A O 1
ATOM 2517 N N . ILE A 1 309 ? 11.491 -4.286 9.006 1.00 94.94 309 ILE A N 1
ATOM 2518 C CA . ILE A 1 309 ? 11.144 -4.030 7.602 1.00 94.94 309 ILE A CA 1
ATOM 2519 C C . ILE A 1 309 ? 11.205 -5.303 6.758 1.00 94.94 309 ILE A C 1
ATOM 2521 O O . ILE A 1 309 ? 10.307 -5.559 5.954 1.00 94.94 309 ILE A O 1
ATOM 2525 N N . ASN A 1 310 ? 12.258 -6.105 6.918 1.00 95.69 310 ASN A N 1
ATOM 2526 C CA . ASN A 1 310 ? 12.542 -7.267 6.079 1.00 95.69 310 ASN A CA 1
ATOM 2527 C C . ASN A 1 310 ? 11.363 -8.254 5.960 1.00 95.69 310 ASN A C 1
ATOM 2529 O O . ASN A 1 310 ? 11.098 -8.705 4.842 1.00 95.69 310 ASN A O 1
ATOM 2533 N N . PRO A 1 311 ? 10.611 -8.575 7.024 1.00 97.69 311 PRO A N 1
ATOM 2534 C CA . PRO A 1 311 ? 9.450 -9.453 6.918 1.00 97.69 311 PRO A CA 1
ATOM 2535 C C . PRO A 1 311 ? 8.301 -8.876 6.090 1.00 97.69 311 PRO A C 1
ATOM 2537 O O . PRO A 1 311 ? 7.502 -9.628 5.545 1.00 97.69 311 PRO A O 1
ATOM 2540 N N . LEU A 1 312 ? 8.204 -7.552 5.975 1.00 97.69 312 LEU A N 1
ATOM 2541 C CA . LEU A 1 312 ? 7.054 -6.864 5.393 1.00 97.69 312 LEU A CA 1
ATOM 2542 C C . LEU A 1 312 ? 7.164 -6.633 3.884 1.00 97.69 312 LEU A C 1
ATOM 2544 O O . LEU A 1 312 ? 6.251 -6.053 3.294 1.00 97.69 312 LEU A O 1
ATOM 2548 N N . PHE A 1 313 ? 8.233 -7.097 3.229 1.00 96.88 313 PHE A N 1
ATOM 2549 C CA . PHE A 1 313 ? 8.350 -6.979 1.778 1.00 96.88 313 PHE A CA 1
ATOM 2550 C C . PHE A 1 313 ? 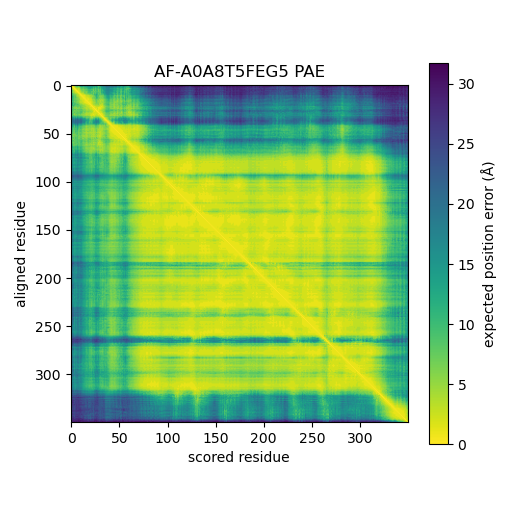8.966 -8.192 1.078 1.00 96.88 313 PHE A C 1
ATOM 2552 O O . PHE A 1 313 ? 9.808 -8.917 1.618 1.00 96.88 313 PHE A O 1
ATOM 2559 N N . THR A 1 314 ? 8.606 -8.339 -0.199 1.00 96.56 314 THR A N 1
ATOM 2560 C CA . THR A 1 314 ? 9.287 -9.225 -1.156 1.00 96.56 314 THR A CA 1
ATOM 2561 C C . THR A 1 314 ? 9.858 -8.442 -2.335 1.00 96.56 314 THR A C 1
ATOM 2563 O O . THR A 1 314 ? 9.430 -7.325 -2.639 1.00 96.56 314 THR A O 1
ATOM 2566 N N . ARG A 1 315 ? 10.865 -9.021 -2.999 1.00 94.69 315 ARG A N 1
ATOM 2567 C CA . ARG A 1 315 ? 11.527 -8.423 -4.162 1.00 94.69 315 ARG A CA 1
ATOM 2568 C C . ARG A 1 315 ? 11.972 -9.492 -5.153 1.00 94.69 315 ARG A C 1
ATOM 2570 O O . ARG A 1 315 ? 12.960 -10.183 -4.926 1.00 94.69 315 ARG A O 1
ATOM 2577 N N . ILE A 1 316 ? 11.304 -9.552 -6.299 1.00 93.81 316 ILE A N 1
ATOM 2578 C CA . ILE A 1 316 ? 11.771 -10.300 -7.468 1.00 93.81 316 ILE A CA 1
ATOM 2579 C C . ILE A 1 316 ? 12.856 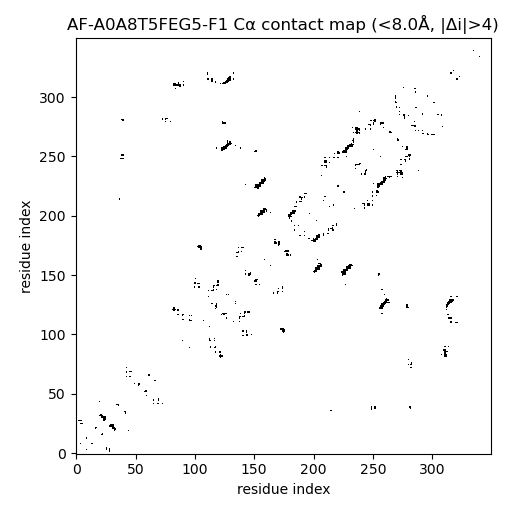-9.462 -8.153 1.00 93.81 316 ILE A C 1
ATOM 2581 O O . ILE A 1 316 ? 12.647 -8.295 -8.506 1.00 93.81 316 ILE A O 1
ATOM 2585 N N . THR A 1 317 ? 14.045 -10.043 -8.306 1.00 90.75 317 THR A N 1
ATOM 2586 C CA . THR A 1 317 ? 15.212 -9.386 -8.914 1.00 90.75 317 THR A CA 1
ATOM 2587 C C . THR A 1 317 ? 15.250 -9.601 -10.428 1.00 90.75 317 THR A C 1
ATOM 2589 O O . THR A 1 317 ? 14.636 -10.532 -10.942 1.00 90.75 317 THR A O 1
ATOM 2592 N N . LYS A 1 318 ? 16.030 -8.793 -11.165 1.00 86.38 318 LYS A N 1
ATOM 2593 C CA . LYS A 1 318 ? 16.228 -8.996 -12.618 1.00 86.38 318 LYS A CA 1
ATOM 2594 C C . LYS A 1 318 ? 16.759 -10.398 -12.944 1.00 86.38 318 LYS A C 1
ATOM 2596 O O . LYS A 1 318 ? 16.360 -10.973 -13.948 1.00 86.38 318 LYS A O 1
ATOM 2601 N N . LYS A 1 319 ? 17.621 -10.955 -12.082 1.00 85.06 319 LYS A N 1
ATOM 2602 C CA . LYS A 1 319 ? 18.184 -12.304 -12.243 1.00 85.06 319 LYS A CA 1
ATOM 2603 C C . LYS A 1 319 ? 17.096 -13.382 -12.204 1.00 85.06 319 LYS A C 1
ATOM 2605 O O . LYS A 1 319 ? 17.158 -14.324 -12.983 1.00 85.06 319 LYS A O 1
ATOM 2610 N N . ALA A 1 320 ? 16.087 -13.214 -11.348 1.00 82.69 320 ALA A N 1
ATOM 2611 C CA . ALA A 1 320 ? 14.974 -14.155 -11.224 1.00 82.69 320 ALA A CA 1
ATOM 2612 C C . ALA A 1 320 ? 14.061 -14.189 -12.464 1.00 82.69 320 ALA A C 1
ATOM 2614 O O . ALA A 1 320 ? 13.365 -15.174 -12.673 1.00 82.69 320 ALA A O 1
ATOM 2615 N N . LEU A 1 321 ? 14.084 -13.146 -13.303 1.00 83.75 321 LEU A N 1
ATOM 2616 C CA . LEU A 1 321 ? 13.271 -13.079 -14.521 1.00 83.75 321 LEU A CA 1
ATOM 2617 C C . LEU A 1 321 ? 13.836 -13.911 -15.684 1.00 83.75 321 LEU A C 1
ATOM 2619 O O . LEU A 1 321 ? 13.157 -14.066 -16.693 1.00 83.75 321 LEU A O 1
ATOM 2623 N N . GLY A 1 322 ? 15.082 -14.397 -15.593 1.00 79.75 322 GLY A N 1
ATOM 2624 C CA . GLY A 1 322 ? 15.700 -15.188 -16.665 1.00 79.75 322 GLY A CA 1
ATOM 2625 C C . GLY A 1 322 ? 15.829 -14.444 -18.003 1.00 79.75 322 GLY A C 1
ATOM 2626 O O . GLY A 1 322 ? 15.833 -15.072 -19.061 1.00 79.75 322 GLY A O 1
ATOM 2627 N N . LEU A 1 323 ? 15.896 -13.107 -17.978 1.00 79.31 323 LEU A N 1
ATOM 2628 C CA . LEU A 1 323 ? 15.977 -12.290 -19.190 1.00 79.31 323 LEU A CA 1
ATOM 2629 C C . LEU A 1 323 ? 17.293 -12.536 -19.936 1.00 79.31 323 LEU A C 1
ATOM 2631 O O . LEU A 1 323 ? 18.350 -12.710 -19.326 1.00 79.31 323 LEU A O 1
ATOM 2635 N N . LYS A 1 324 ? 17.233 -12.485 -21.272 1.00 80.19 324 LYS A N 1
ATOM 2636 C CA . LYS A 1 324 ? 18.435 -12.514 -22.114 1.00 80.19 324 LYS A CA 1
ATOM 2637 C C . LYS A 1 324 ? 19.342 -11.319 -21.772 1.00 80.19 324 LYS A C 1
ATOM 2639 O O . LYS A 1 324 ? 18.814 -10.244 -21.471 1.00 80.19 324 LYS A O 1
ATOM 2644 N N . PRO A 1 325 ? 20.679 -11.473 -21.840 1.00 80.00 325 PRO A N 1
ATOM 2645 C CA . PRO A 1 325 ? 21.594 -10.359 -21.630 1.00 80.00 325 PRO A CA 1
ATOM 2646 C C . PRO A 1 325 ? 21.240 -9.184 -22.555 1.00 80.00 325 PRO A C 1
ATOM 2648 O O . PRO A 1 325 ? 20.988 -9.410 -23.744 1.00 80.00 325 PRO A O 1
ATOM 2651 N N . PRO A 1 326 ? 21.191 -7.943 -22.042 1.00 81.81 326 PRO A N 1
ATOM 2652 C CA . PRO A 1 326 ? 20.953 -6.777 -22.881 1.00 81.81 326 PRO A CA 1
ATOM 2653 C C . PRO A 1 326 ? 22.092 -6.614 -23.894 1.00 81.81 326 PRO A C 1
ATOM 2655 O O . PRO A 1 326 ? 23.264 -6.789 -23.562 1.00 81.81 326 PRO A O 1
ATOM 2658 N N . ARG A 1 327 ? 21.744 -6.253 -25.131 1.00 89.44 327 ARG A N 1
ATOM 2659 C CA . ARG A 1 327 ? 22.715 -5.849 -26.150 1.00 89.44 327 ARG A CA 1
ATOM 2660 C C . ARG A 1 327 ? 22.897 -4.339 -26.058 1.00 89.44 327 ARG A C 1
ATOM 2662 O O . ARG A 1 327 ? 21.953 -3.597 -26.315 1.00 89.44 327 ARG A O 1
ATOM 2669 N N . PHE A 1 328 ? 24.092 -3.900 -25.685 1.00 88.19 328 PHE A N 1
ATOM 2670 C CA . PHE A 1 328 ? 24.443 -2.484 -25.670 1.00 88.19 328 PHE A CA 1
ATOM 2671 C C . PHE A 1 328 ? 25.071 -2.099 -27.010 1.00 88.19 328 PHE A C 1
ATOM 2673 O O . PHE A 1 328 ? 25.969 -2.783 -27.496 1.00 88.19 328 PHE A O 1
ATOM 2680 N N . GLU A 1 329 ? 24.575 -1.020 -27.612 1.00 91.88 329 GLU A N 1
ATOM 2681 C CA . GLU A 1 329 ? 25.182 -0.384 -28.781 1.00 91.88 329 GLU A CA 1
ATOM 2682 C C . GLU A 1 329 ? 25.585 1.035 -28.394 1.00 91.88 329 GLU A C 1
ATOM 2684 O O . GLU A 1 329 ? 24.732 1.904 -28.210 1.00 91.88 329 GLU A O 1
ATOM 2689 N N . GLU A 1 330 ? 26.886 1.272 -28.255 1.00 89.94 330 GLU A N 1
ATOM 2690 C CA . GLU A 1 330 ? 27.411 2.614 -28.030 1.00 89.94 330 GLU A CA 1
ATOM 2691 C C . GLU A 1 330 ? 27.463 3.369 -29.358 1.00 89.94 330 GLU A C 1
ATOM 2693 O O . GLU A 1 330 ? 28.003 2.885 -30.354 1.00 89.94 330 GLU A O 1
ATOM 2698 N N . ARG A 1 331 ? 26.876 4.568 -29.384 1.00 92.88 331 ARG A N 1
ATOM 2699 C CA . ARG A 1 331 ? 26.901 5.454 -30.549 1.00 92.88 331 ARG A CA 1
ATOM 2700 C C . ARG A 1 331 ? 27.445 6.806 -30.130 1.00 92.88 331 ARG A C 1
ATOM 2702 O O . ARG A 1 331 ? 26.800 7.532 -29.378 1.00 92.88 331 ARG A O 1
ATOM 2709 N N . PHE A 1 332 ? 28.619 7.146 -30.644 1.00 91.62 332 PHE A N 1
ATOM 2710 C CA . PHE A 1 332 ? 29.192 8.472 -30.469 1.00 91.62 332 PHE A CA 1
ATOM 2711 C C . PHE A 1 332 ? 28.473 9.459 -31.386 1.00 91.62 332 PHE A C 1
ATOM 2713 O O . PHE A 1 332 ? 28.455 9.291 -32.605 1.00 91.62 332 PHE A O 1
ATOM 2720 N N . VAL A 1 333 ? 27.876 10.488 -30.790 1.00 92.12 333 VAL A N 1
ATOM 2721 C CA . VAL A 1 333 ? 27.219 11.576 -31.516 1.00 92.12 333 VAL A CA 1
ATOM 2722 C C . VAL A 1 333 ? 28.070 12.832 -31.326 1.00 92.12 333 VAL A C 1
ATOM 2724 O O . VAL A 1 333 ? 28.130 13.341 -30.206 1.00 92.12 333 VAL A O 1
ATOM 2727 N N . PRO A 1 334 ? 28.764 13.326 -32.368 1.00 92.81 334 PRO A N 1
ATOM 2728 C CA . PRO A 1 334 ? 29.554 14.543 -32.245 1.00 92.81 334 PRO A CA 1
ATOM 2729 C C . PRO A 1 334 ? 28.637 15.748 -32.013 1.00 92.81 334 PRO A C 1
ATOM 2731 O O . PRO A 1 334 ? 27.543 15.829 -32.580 1.00 92.81 334 PRO A O 1
ATOM 2734 N N . MET A 1 335 ? 29.093 16.708 -31.207 1.00 94.56 335 MET A N 1
ATOM 2735 C CA . MET A 1 335 ? 28.393 17.982 -31.067 1.00 94.56 335 MET A CA 1
ATOM 2736 C C . MET A 1 335 ? 28.369 18.713 -32.410 1.00 94.56 335 MET A C 1
ATOM 2738 O O . MET A 1 335 ? 29.374 18.812 -33.115 1.00 94.56 335 MET A O 1
ATOM 2742 N N . SER A 1 336 ? 27.211 19.266 -32.765 1.00 95.50 336 SER A N 1
ATOM 2743 C CA . SER A 1 336 ? 27.136 20.210 -33.877 1.00 95.50 336 SER A CA 1
ATOM 2744 C C . SER A 1 336 ? 27.915 21.486 -33.548 1.00 95.50 336 SER A C 1
ATOM 2746 O O . SER A 1 336 ? 28.119 21.841 -32.386 1.00 95.50 336 SER A O 1
ATOM 2748 N N . ARG A 1 337 ? 28.280 22.251 -34.581 1.00 94.81 337 ARG A N 1
ATOM 2749 C CA . ARG A 1 337 ? 29.019 23.515 -34.429 1.00 94.81 337 ARG A CA 1
ATOM 2750 C C . ARG A 1 337 ? 28.355 24.501 -33.457 1.00 94.81 337 ARG A C 1
ATOM 2752 O O . ARG A 1 337 ? 29.053 25.225 -32.757 1.00 94.81 337 ARG A O 1
ATOM 2759 N N . ILE A 1 338 ? 27.021 24.562 -33.432 1.00 94.69 338 ILE A N 1
ATOM 2760 C CA . ILE A 1 338 ? 26.285 25.462 -32.530 1.00 94.69 338 ILE A CA 1
ATOM 2761 C C . ILE A 1 338 ? 26.338 24.937 -31.092 1.00 94.69 338 ILE A C 1
ATOM 2763 O O . ILE A 1 338 ? 26.605 25.718 -30.183 1.00 94.69 338 ILE A O 1
ATOM 2767 N N . GLN A 1 339 ? 26.142 23.630 -30.890 1.00 95.88 339 GLN A N 1
ATOM 2768 C CA . GLN A 1 339 ? 26.232 23.002 -29.567 1.00 95.88 339 GLN A CA 1
ATOM 2769 C C . GLN A 1 339 ? 27.625 23.166 -28.962 1.00 95.88 339 GLN A C 1
ATOM 2771 O O . GLN A 1 339 ? 27.719 23.565 -27.809 1.00 95.88 339 GLN A O 1
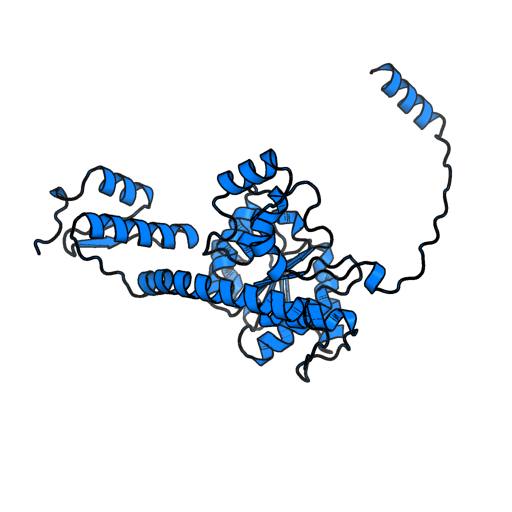ATOM 2776 N N . GLN A 1 340 ? 28.682 22.963 -29.757 1.00 94.75 340 GLN A N 1
ATOM 2777 C CA . GLN A 1 340 ? 30.059 23.171 -29.311 1.00 94.75 340 GLN A CA 1
ATOM 2778 C C . GLN A 1 340 ? 30.279 24.618 -28.851 1.00 94.75 340 GLN A C 1
ATOM 2780 O O . GLN A 1 340 ? 30.730 24.844 -27.741 1.00 94.75 340 GLN A O 1
ATOM 2785 N N . ARG A 1 341 ? 29.848 25.615 -29.640 1.00 92.94 341 ARG A N 1
ATOM 2786 C CA . ARG A 1 341 ? 29.979 27.033 -29.252 1.00 92.94 341 ARG A CA 1
ATOM 2787 C C . ARG A 1 341 ? 29.236 27.382 -27.963 1.00 92.94 341 ARG A C 1
ATOM 2789 O O . ARG A 1 341 ? 29.706 28.229 -27.212 1.00 92.94 341 ARG A O 1
ATOM 2796 N N . ILE A 1 342 ? 28.057 26.798 -27.745 1.00 93.88 342 ILE A N 1
ATOM 2797 C CA . ILE A 1 342 ? 27.290 26.999 -26.507 1.00 93.88 342 ILE A CA 1
ATOM 2798 C C . ILE A 1 342 ? 28.023 26.348 -25.335 1.00 93.88 342 ILE A C 1
ATOM 2800 O O . ILE A 1 342 ? 28.150 26.975 -24.289 1.00 93.88 342 ILE A O 1
ATOM 2804 N N . TYR A 1 343 ? 28.511 25.122 -25.526 1.00 93.75 343 TYR A N 1
ATOM 2805 C CA . TYR A 1 343 ? 29.266 24.386 -24.522 1.00 93.75 343 TYR A CA 1
ATOM 2806 C C . TYR A 1 343 ? 30.519 25.160 -24.100 1.00 93.75 343 TYR A C 1
ATOM 2808 O O . TYR A 1 343 ? 30.650 25.490 -22.925 1.00 93.75 343 TYR A O 1
ATOM 2816 N N . ASP A 1 344 ? 31.353 25.564 -25.063 1.00 94.12 344 ASP A N 1
ATOM 2817 C CA . ASP A 1 344 ? 32.578 26.331 -24.817 1.00 94.12 344 ASP A CA 1
ATOM 2818 C C . ASP A 1 344 ? 32.268 27.644 -24.068 1.00 94.12 344 ASP A C 1
ATOM 2820 O O . ASP A 1 344 ? 32.980 28.039 -23.150 1.00 94.12 344 ASP A O 1
ATOM 2824 N N . ALA A 1 345 ? 31.167 28.327 -24.411 1.00 91.50 345 ALA A N 1
ATOM 2825 C CA . ALA A 1 345 ? 30.760 29.566 -23.744 1.00 91.50 345 ALA A CA 1
ATOM 2826 C C . ALA A 1 345 ? 30.270 29.368 -22.296 1.00 91.50 345 ALA A C 1
ATOM 2828 O O . ALA A 1 345 ? 30.333 30.312 -21.505 1.00 91.50 345 ALA A O 1
ATOM 2829 N N . ILE A 1 346 ? 29.741 28.187 -21.956 1.00 92.88 346 ILE A N 1
ATOM 2830 C CA . ILE A 1 346 ? 29.357 27.822 -20.583 1.00 92.88 346 ILE A CA 1
ATOM 2831 C C . ILE A 1 346 ? 30.598 27.413 -19.790 1.00 92.88 346 ILE A C 1
ATOM 2833 O O . ILE A 1 346 ? 30.758 27.862 -18.659 1.00 92.88 346 ILE A O 1
ATOM 2837 N N . GLU A 1 347 ? 31.477 26.609 -20.387 1.00 90.38 347 GLU A N 1
ATOM 2838 C CA . GLU A 1 347 ? 32.724 26.157 -19.767 1.00 90.38 347 GLU A CA 1
ATOM 2839 C C . GLU A 1 347 ? 33.639 27.337 -19.414 1.00 90.38 347 GLU A C 1
ATOM 2841 O O . GLU A 1 347 ? 34.178 27.379 -18.319 1.00 90.38 347 GLU A O 1
ATOM 2846 N N . LEU A 1 348 ? 33.721 28.356 -20.278 1.00 84.81 348 LEU A N 1
ATOM 2847 C CA . LEU A 1 348 ? 34.496 29.582 -20.034 1.00 84.81 348 LEU A CA 1
ATOM 2848 C C . LEU A 1 348 ? 33.902 30.523 -18.962 1.00 84.81 348 LEU A C 1
ATOM 2850 O O . LEU A 1 348 ? 34.519 31.542 -18.649 1.00 84.81 348 LEU A O 1
ATOM 2854 N N . LYS A 1 349 ? 32.690 30.256 -18.454 1.00 65.38 349 LYS A N 1
ATOM 2855 C CA . LYS A 1 349 ? 32.032 31.057 -17.399 1.00 65.38 349 LYS A CA 1
ATOM 2856 C C . LYS A 1 349 ? 32.180 30.470 -15.991 1.00 65.38 349 LYS A C 1
ATOM 2858 O O . LYS A 1 349 ? 31.749 31.126 -15.040 1.00 65.38 349 LYS A O 1
ATOM 2863 N N . ILE A 1 350 ? 32.724 29.261 -15.875 1.00 52.72 350 ILE A N 1
ATOM 2864 C CA . ILE A 1 350 ? 33.122 28.609 -14.618 1.00 52.72 350 ILE A CA 1
ATOM 2865 C C . ILE A 1 350 ? 34.615 28.869 -14.427 1.00 52.72 350 ILE A C 1
ATOM 2867 O O . ILE A 1 350 ? 35.010 29.110 -13.264 1.00 52.72 350 ILE A O 1
#